Protein AF-A0A5C6F6X8-F1 (afdb_monomer)

Mean predicted aligned error: 8.37 Å

Foldseek 3Di:
DAAKLAFWPDKAPKEKEWFDDLQQKIKIKIWIWTAAPDWMKGKFWAQFDLCLLVVVPPDRSNCVVPPHSHQKDWDALVVPLCQPVLLVVQFAFDDDDDPDDDDDDDDDDDDDDDDDDDDSFFWDKDKQSALVSQVVDDSSQDQDSVQCVVVVVRRRTIMIMTTGNDRTGITGMIMMMGNHPCSFKTWDRQFDDHPSHGDFKDFDFYKYKYAFQQVVQEFAAQDHNPDATPVQRFRKGNAFCLVRGPCVSVRNNGQRHTIMTIDGDGGIGGRDIDMGGHDDGRRDHDHRCNVVVVCVVVVVVVVVVVVVVVVVVVVVVVVVVVPDDPPDD

Sequence (329 aa):
MCCFSQPVSHVGNTRIFGRLAASGTQFLAYEMEYESESPTAMILPLPIDLAVRDGDTHDSAANDSLAGGRPLRFISLEGYPDFFSHFERGFPFIPGVSIGCSTNELITSSSAAMIEVQEIGDYIASYVPSLQDFDRLDPQFSIASSVWDQLPLY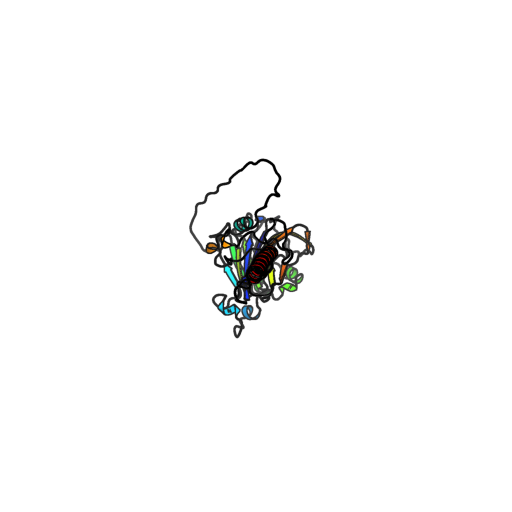HDFGFAVFQLKKLSGKPHPMAMEFATRWPAEVFFPTVHIHDGEVHSVERFDHALYLQHAAWDSIVDGYVNSDVRDQATGFVRSNRPAKQFMATADSAGLLQPDLLVHRSILSGDLANEDQRFSISGDPITPTMNWNNLKQLLPWGIGAGALAWFLGRRSRLRRQATLNSKPLEGA

Structure (mmCIF, N/CA/C/O backbone):
data_AF-A0A5C6F6X8-F1
#
_entry.id   AF-A0A5C6F6X8-F1
#
loop_
_atom_site.group_PDB
_atom_site.id
_atom_site.type_symbol
_atom_site.label_atom_id
_atom_site.label_alt_id
_atom_site.label_comp_id
_atom_site.label_asym_id
_atom_site.label_entity_id
_atom_site.label_seq_id
_atom_site.pdbx_PDB_ins_code
_atom_site.Cartn_x
_atom_site.Cartn_y
_atom_site.Cartn_z
_atom_site.occupancy
_atom_site.B_iso_or_equiv
_atom_site.auth_seq_id
_atom_site.auth_comp_id
_atom_site.auth_asym_id
_atom_site.auth_atom_id
_atom_site.pdbx_PDB_model_num
ATOM 1 N N . MET A 1 1 ? -13.703 3.242 3.023 1.00 59.34 1 MET A N 1
ATOM 2 C CA . MET A 1 1 ? -13.618 3.608 4.447 1.00 59.34 1 MET A CA 1
ATOM 3 C C . MET A 1 1 ? -13.155 2.400 5.241 1.00 59.34 1 MET A C 1
ATOM 5 O O . MET A 1 1 ? -13.791 1.381 5.127 1.00 59.34 1 MET A O 1
ATOM 9 N N . CYS A 1 2 ? -12.070 2.427 6.008 1.00 85.25 2 CYS A N 1
ATOM 10 C CA . CYS A 1 2 ? -11.628 1.217 6.726 1.00 85.25 2 CYS A CA 1
ATOM 11 C C . CYS A 1 2 ? -12.639 0.616 7.730 1.00 85.25 2 CYS A C 1
ATOM 13 O O . CYS A 1 2 ? -13.708 1.162 7.978 1.00 85.25 2 CYS A O 1
ATOM 15 N N . CYS A 1 3 ? -12.240 -0.493 8.355 1.00 94.06 3 CYS A N 1
ATOM 16 C CA . CYS A 1 3 ? -12.779 -0.983 9.625 1.00 94.06 3 CYS A CA 1
ATOM 17 C C . CYS A 1 3 ? -12.967 0.116 10.690 1.00 94.06 3 CYS A C 1
ATOM 19 O O . CYS A 1 3 ? -11.933 0.515 11.216 1.00 94.06 3 CYS A O 1
ATOM 21 N N . PHE A 1 4 ? -14.162 0.598 11.061 1.00 94.56 4 PHE A N 1
ATOM 22 C CA . PHE A 1 4 ? -14.315 1.548 12.188 1.00 94.56 4 PHE A CA 1
ATOM 23 C C . PHE A 1 4 ? -15.220 1.028 13.312 1.00 94.56 4 PHE A C 1
ATOM 25 O O . PHE A 1 4 ? -16.283 0.468 13.061 1.00 94.56 4 PHE A O 1
ATOM 32 N N . SER A 1 5 ? -14.801 1.230 14.569 1.00 93.12 5 SER A N 1
ATOM 33 C CA . SER A 1 5 ? -15.550 0.774 15.754 1.00 93.12 5 SER A CA 1
ATOM 34 C C . SER A 1 5 ? -16.753 1.649 16.121 1.00 93.12 5 SER A C 1
ATOM 36 O O . SER A 1 5 ? -17.679 1.169 16.766 1.00 93.12 5 SER A O 1
ATOM 38 N N . GLN A 1 6 ? -16.745 2.920 15.716 1.00 92.44 6 GLN A N 1
ATOM 39 C CA . GLN A 1 6 ? -17.851 3.873 15.870 1.00 92.44 6 GLN A CA 1
ATOM 40 C C . GLN A 1 6 ? -18.142 4.567 14.527 1.00 92.44 6 GLN A C 1
ATOM 42 O O . GLN A 1 6 ? -17.227 4.651 13.700 1.00 92.44 6 GLN A O 1
ATOM 47 N N . PRO A 1 7 ? -19.360 5.110 14.320 1.00 91.00 7 PRO A N 1
ATOM 48 C CA . PRO A 1 7 ? -19.702 5.929 13.156 1.00 91.00 7 PRO A CA 1
ATOM 49 C C . PRO A 1 7 ? -18.677 7.032 12.858 1.00 91.00 7 PRO A C 1
ATOM 51 O O . PRO A 1 7 ? -18.187 7.719 13.762 1.00 91.00 7 PRO A O 1
ATOM 54 N N . VAL A 1 8 ? -18.388 7.223 11.572 1.00 91.31 8 VAL A N 1
ATOM 55 C CA . VAL A 1 8 ? -17.465 8.239 11.046 1.00 91.31 8 VAL A CA 1
ATOM 56 C C . VAL A 1 8 ? -18.208 9.097 10.026 1.00 91.31 8 VAL A C 1
ATOM 58 O O . VAL A 1 8 ? -18.836 8.575 9.111 1.00 91.31 8 VAL A O 1
ATOM 61 N N . SER A 1 9 ? -18.164 10.420 10.179 1.00 91.88 9 SER A N 1
ATOM 62 C CA . SER A 1 9 ? -18.869 11.347 9.281 1.00 91.88 9 SER A CA 1
ATOM 63 C C . SER A 1 9 ? -18.126 11.551 7.960 1.00 91.88 9 SER A C 1
ATOM 65 O O . SER A 1 9 ? -18.741 11.858 6.937 1.00 91.88 9 SER A O 1
ATOM 67 N N . HIS A 1 10 ? -16.805 11.359 7.964 1.00 91.19 10 HIS A N 1
ATOM 68 C CA . HIS A 1 10 ? -15.978 11.403 6.769 1.00 91.19 10 HIS A CA 1
ATOM 69 C C . HIS A 1 10 ? -14.775 10.464 6.883 1.00 91.19 10 HIS A C 1
ATOM 71 O O . HIS A 1 10 ? -14.112 10.419 7.917 1.00 91.19 10 HIS A O 1
ATOM 77 N N . VAL A 1 11 ? -14.450 9.782 5.781 1.00 91.81 11 VAL A N 1
ATOM 78 C CA . VAL A 1 11 ? -13.144 9.157 5.538 1.00 91.81 11 VAL A CA 1
ATOM 79 C C . VAL A 1 11 ? -12.811 9.335 4.058 1.00 91.81 11 VAL A C 1
ATOM 81 O O . VAL A 1 11 ? -13.635 9.012 3.201 1.00 91.81 11 VAL A O 1
ATOM 84 N N . GLY A 1 12 ? -11.615 9.828 3.749 1.00 92.81 12 GLY A N 1
ATOM 85 C CA . GLY A 1 12 ? -11.198 10.143 2.380 1.00 92.81 12 GLY A CA 1
ATOM 86 C C . GLY A 1 12 ? -9.683 10.152 2.208 1.00 92.81 12 GLY A C 1
ATOM 87 O O . GLY A 1 12 ? -8.942 9.881 3.158 1.00 92.81 12 GLY A O 1
ATOM 88 N N . ASN A 1 13 ? -9.222 10.430 0.983 1.00 93.00 13 ASN A N 1
ATOM 89 C CA . ASN A 1 13 ? -7.803 10.535 0.630 1.00 93.00 13 ASN A CA 1
ATOM 90 C C . ASN A 1 13 ? -6.970 9.339 1.132 1.00 93.00 13 ASN A C 1
ATOM 92 O O . ASN A 1 13 ? -5.840 9.500 1.597 1.00 93.00 13 ASN A O 1
ATOM 96 N N . THR A 1 14 ? -7.542 8.132 1.075 1.00 96.50 14 THR A N 1
ATOM 97 C CA . THR A 1 14 ? -6.931 6.941 1.669 1.00 96.50 14 THR A CA 1
ATOM 98 C C . THR A 1 14 ? -5.725 6.498 0.850 1.00 96.50 14 THR A C 1
ATOM 100 O O . THR A 1 14 ? -5.776 6.397 -0.376 1.00 96.50 14 THR A O 1
ATOM 103 N N . ARG A 1 15 ? -4.616 6.196 1.520 1.00 98.06 15 ARG A N 1
ATOM 104 C CA . ARG A 1 15 ? -3.384 5.728 0.888 1.00 98.06 15 ARG A CA 1
ATOM 105 C C . ARG A 1 15 ? -2.849 4.529 1.643 1.00 98.06 15 ARG A C 1
ATOM 107 O O . ARG A 1 15 ? -2.688 4.574 2.858 1.00 98.06 15 ARG A O 1
ATOM 114 N N . ILE A 1 16 ? -2.563 3.455 0.915 1.00 98.44 16 ILE A N 1
ATOM 115 C CA . ILE A 1 16 ? -2.104 2.197 1.502 1.00 98.44 16 ILE A CA 1
ATOM 116 C C . ILE A 1 16 ? -0.868 1.728 0.749 1.00 98.44 16 ILE A C 1
ATOM 118 O O . ILE A 1 16 ? -0.858 1.703 -0.478 1.00 98.44 16 ILE A O 1
ATOM 122 N N . PHE A 1 17 ? 0.177 1.347 1.471 1.00 98.69 17 PHE A N 1
ATOM 123 C CA . PHE A 1 17 ? 1.395 0.765 0.921 1.00 98.69 17 PHE A CA 1
ATOM 124 C C . PHE A 1 17 ? 1.532 -0.688 1.373 1.00 98.69 17 PHE A C 1
ATOM 126 O O . PHE A 1 17 ? 1.410 -0.955 2.565 1.00 98.69 17 PHE A O 1
ATOM 133 N N . GLY A 1 18 ? 1.831 -1.601 0.448 1.00 98.31 18 GLY A N 1
ATOM 134 C CA . GLY A 1 18 ? 2.049 -3.023 0.718 1.00 98.31 18 GLY A CA 1
ATOM 135 C C . GLY A 1 18 ? 3.322 -3.557 0.055 1.00 98.31 18 GLY A C 1
ATOM 136 O O . GLY A 1 18 ? 3.593 -3.282 -1.115 1.00 98.31 18 GLY A O 1
ATOM 137 N N . ARG A 1 19 ? 4.113 -4.348 0.788 1.00 97.75 19 ARG A N 1
ATOM 138 C CA . ARG A 1 19 ? 5.311 -5.023 0.255 1.00 97.75 19 ARG A CA 1
ATOM 139 C C . ARG A 1 19 ? 5.610 -6.313 1.019 1.00 97.75 19 ARG A C 1
ATOM 141 O O . ARG A 1 19 ? 5.709 -6.275 2.242 1.00 97.75 19 ARG A O 1
ATOM 148 N N . LEU A 1 20 ? 5.881 -7.418 0.318 1.00 97.06 20 LEU A N 1
ATOM 149 C CA . LEU A 1 20 ? 6.463 -8.607 0.957 1.00 97.06 20 LEU A CA 1
ATOM 150 C C . LEU A 1 20 ? 7.957 -8.429 1.275 1.00 97.06 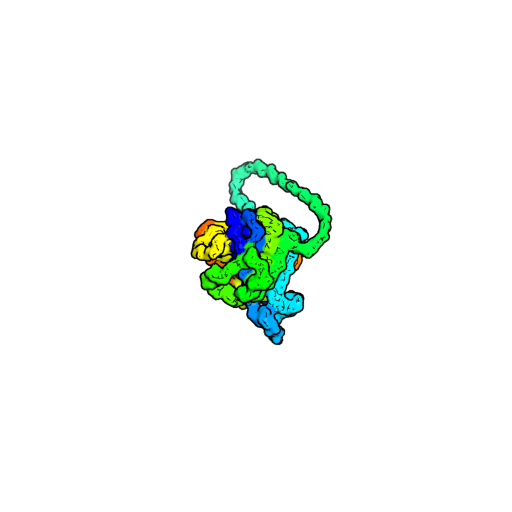20 LEU A C 1
ATOM 152 O O . LEU A 1 20 ? 8.725 -7.802 0.538 1.00 97.06 20 LEU A O 1
ATOM 156 N N . ALA A 1 21 ? 8.385 -9.018 2.383 1.00 93.81 21 ALA A N 1
ATOM 157 C CA . ALA A 1 21 ? 9.783 -9.266 2.695 1.00 93.81 21 ALA A CA 1
ATOM 158 C C . ALA A 1 21 ? 10.211 -10.654 2.197 1.00 93.81 21 ALA A C 1
ATOM 160 O O . ALA A 1 21 ? 9.388 -11.552 2.031 1.00 93.81 21 ALA A O 1
ATOM 161 N N . ALA A 1 22 ? 11.519 -10.864 2.038 1.00 87.75 22 ALA A N 1
ATOM 162 C CA . ALA A 1 22 ? 12.068 -12.183 1.710 1.00 87.75 22 ALA A CA 1
ATOM 163 C C . ALA A 1 22 ? 11.852 -13.238 2.821 1.00 87.75 22 ALA A C 1
ATOM 165 O O . ALA A 1 22 ? 12.010 -14.426 2.571 1.00 87.75 22 ALA A O 1
ATOM 166 N N . SER A 1 23 ? 11.478 -12.815 4.032 1.00 84.88 23 SER A N 1
ATOM 167 C CA . SER A 1 23 ? 11.198 -13.667 5.194 1.00 84.88 23 SER A CA 1
ATOM 168 C C . SER A 1 23 ? 9.764 -14.207 5.276 1.00 84.88 23 SER A C 1
ATOM 170 O O . SER A 1 23 ? 9.423 -14.861 6.257 1.00 84.88 23 SER A O 1
ATOM 172 N N . GLY A 1 24 ? 8.900 -13.920 4.295 1.00 89.25 24 GLY A N 1
ATOM 173 C CA . GLY A 1 24 ? 7.479 -14.294 4.363 1.00 89.25 24 GLY A CA 1
ATOM 174 C C . GLY A 1 24 ? 6.632 -13.381 5.261 1.00 89.25 24 GLY A C 1
ATOM 175 O O . GLY A 1 24 ? 5.496 -13.713 5.589 1.00 89.25 24 GLY A O 1
ATOM 176 N N . THR A 1 25 ? 7.153 -12.215 5.649 1.00 95.25 25 THR A N 1
ATOM 177 C CA . THR A 1 25 ? 6.361 -11.142 6.265 1.00 95.25 25 THR A CA 1
ATOM 178 C C . THR A 1 25 ? 5.848 -10.164 5.210 1.00 95.25 25 THR A C 1
ATOM 180 O O . THR A 1 25 ? 6.413 -10.040 4.120 1.00 95.25 25 THR A O 1
ATOM 183 N N . GLN A 1 26 ? 4.786 -9.431 5.537 1.00 97.50 26 GLN A N 1
ATOM 184 C CA . GLN A 1 26 ? 4.313 -8.292 4.762 1.00 97.50 26 GLN A CA 1
ATOM 185 C C . GLN A 1 26 ? 4.452 -7.001 5.575 1.00 97.50 26 GLN A C 1
ATOM 187 O O . GLN A 1 26 ? 3.964 -6.903 6.699 1.00 97.50 26 GLN A O 1
ATOM 192 N N . PHE A 1 27 ? 5.060 -5.985 4.964 1.00 98.06 27 PHE A N 1
ATOM 193 C CA . PHE A 1 27 ? 4.967 -4.597 5.399 1.00 98.06 27 PHE A CA 1
ATOM 194 C C . PHE A 1 27 ? 3.672 -3.979 4.877 1.00 98.06 27 PHE A C 1
ATOM 196 O O . PHE A 1 27 ? 3.373 -4.077 3.683 1.00 98.06 27 PHE A O 1
ATOM 203 N N . LEU A 1 28 ? 2.946 -3.301 5.762 1.00 98.31 28 LEU A N 1
ATOM 204 C CA . LEU A 1 28 ? 1.774 -2.500 5.440 1.00 98.31 28 LEU A CA 1
ATOM 205 C C . LEU A 1 28 ? 1.936 -1.105 6.057 1.00 98.31 28 LEU A C 1
ATOM 207 O O . LEU A 1 28 ? 2.286 -0.990 7.232 1.00 98.31 28 LEU A O 1
ATOM 211 N N . ALA A 1 29 ? 1.654 -0.053 5.292 1.00 98.19 29 ALA A N 1
ATOM 212 C CA . ALA A 1 29 ? 1.445 1.290 5.830 1.00 98.19 29 ALA A CA 1
ATOM 213 C C . ALA A 1 29 ? 0.139 1.892 5.323 1.00 98.19 29 ALA A C 1
ATOM 215 O O . ALA A 1 29 ? -0.325 1.539 4.241 1.00 98.19 29 ALA A O 1
ATOM 216 N N . TYR A 1 30 ? -0.444 2.790 6.111 1.00 96.50 30 TYR A N 1
ATOM 217 C CA . TYR A 1 30 ? -1.784 3.323 5.902 1.00 96.50 30 TYR A CA 1
ATOM 218 C C . TYR A 1 30 ? -1.849 4.799 6.325 1.00 96.50 30 TYR A C 1
ATOM 220 O O . TYR A 1 30 ? -1.348 5.166 7.387 1.00 96.50 30 TYR A O 1
ATOM 228 N N . GLU A 1 31 ? -2.472 5.642 5.509 1.00 96.00 31 GLU A N 1
ATOM 229 C CA . GLU A 1 31 ? -2.817 7.037 5.805 1.00 96.00 31 GLU A CA 1
ATOM 230 C C . GLU A 1 31 ? -4.235 7.316 5.295 1.00 96.00 31 GLU A C 1
ATOM 232 O O . GLU A 1 31 ? -4.631 6.815 4.244 1.00 96.00 31 GLU A O 1
ATOM 237 N N . MET A 1 32 ? -4.993 8.134 6.021 1.00 95.56 32 MET A N 1
ATOM 238 C CA . MET A 1 32 ? -6.291 8.650 5.595 1.00 95.56 32 MET A CA 1
ATOM 239 C C . MET A 1 32 ? -6.567 10.006 6.238 1.00 95.56 32 MET A C 1
ATOM 241 O O . MET A 1 32 ? -5.947 10.380 7.235 1.00 95.56 32 MET A O 1
ATOM 245 N N . GLU A 1 33 ? -7.540 10.715 5.685 1.00 94.38 33 GLU A N 1
ATOM 246 C CA . GLU A 1 33 ? -8.226 11.815 6.356 1.00 94.38 33 GLU A CA 1
ATOM 247 C C . GLU A 1 33 ? -9.536 11.282 6.942 1.00 94.38 33 GLU A C 1
ATOM 249 O O . GLU A 1 33 ? -10.203 10.469 6.298 1.00 94.38 33 GLU A O 1
ATOM 254 N N . TYR A 1 34 ? -9.897 11.700 8.160 1.00 94.38 34 TYR A N 1
ATOM 255 C CA . TYR A 1 34 ? -11.149 11.289 8.806 1.00 94.38 34 TYR A CA 1
ATOM 256 C C . TYR A 1 34 ? -11.804 12.408 9.627 1.00 94.38 34 TYR A C 1
ATOM 258 O O . TYR A 1 34 ? -11.153 13.381 10.021 1.00 94.38 34 TYR A O 1
ATOM 266 N N . GLU A 1 35 ? -13.091 12.227 9.917 1.00 94.88 35 GLU A N 1
ATOM 267 C CA . GLU A 1 35 ? -13.880 12.997 10.879 1.00 94.88 35 GLU A CA 1
ATOM 268 C C . GLU A 1 35 ? -14.886 12.070 11.590 1.00 94.88 35 GLU A C 1
ATOM 270 O O . GLU A 1 35 ? -15.476 11.179 10.972 1.00 94.88 35 GLU A O 1
ATOM 275 N N . SER A 1 36 ? -15.053 12.247 12.901 1.00 94.06 36 SER A N 1
ATOM 276 C CA . SER A 1 36 ? -15.960 11.485 13.760 1.00 94.06 36 SER A CA 1
ATOM 277 C C . SER A 1 36 ? -16.531 12.366 14.876 1.00 94.06 36 SER A C 1
ATOM 279 O O . SER A 1 36 ? -15.901 13.320 15.328 1.00 94.06 36 SER A O 1
ATOM 281 N N . GLU A 1 37 ? -17.730 12.042 15.364 1.00 93.88 37 GLU A N 1
ATOM 282 C CA . GLU A 1 37 ? -18.339 12.753 16.506 1.00 93.88 37 GLU A CA 1
ATOM 283 C C . GLU A 1 37 ? -17.898 12.184 17.867 1.00 93.88 37 GLU A C 1
ATOM 285 O O . GLU A 1 37 ? -18.076 12.817 18.908 1.00 93.88 37 GLU A O 1
ATOM 290 N N . SER A 1 38 ? -17.313 10.983 17.869 1.00 93.12 38 SER A N 1
ATOM 291 C CA . SER A 1 38 ? -16.913 10.236 19.064 1.00 93.12 38 SER A CA 1
ATOM 292 C C . SER A 1 38 ? -15.533 9.581 18.894 1.00 93.12 38 SER A C 1
ATOM 294 O O . SER A 1 38 ? -15.091 9.371 17.756 1.00 93.12 38 SER A O 1
ATOM 296 N N . PRO A 1 39 ? -14.821 9.272 20.000 1.00 93.38 39 PRO A N 1
ATOM 297 C CA . PRO A 1 39 ? -13.590 8.489 19.952 1.00 93.38 39 PRO A CA 1
ATOM 298 C C . PRO A 1 39 ? -13.831 7.140 19.270 1.00 93.38 39 PRO A C 1
ATOM 300 O O . PRO A 1 39 ? -14.748 6.410 19.635 1.00 93.38 39 PRO A O 1
ATOM 303 N N . THR A 1 40 ? -12.994 6.806 18.293 1.00 93.56 40 THR A N 1
ATOM 304 C CA . THR A 1 40 ? -13.147 5.613 17.451 1.00 93.56 40 THR A CA 1
ATOM 305 C C . THR A 1 40 ? -11.800 4.917 17.264 1.00 93.56 40 THR A C 1
ATOM 307 O O . THR A 1 40 ? -10.738 5.517 17.468 1.00 93.56 40 THR A O 1
ATOM 310 N N . ALA A 1 41 ? -11.829 3.645 16.881 1.00 93.50 41 ALA A N 1
ATOM 311 C CA . ALA A 1 41 ? -10.655 2.909 16.443 1.00 93.50 41 ALA A CA 1
ATOM 312 C C . ALA A 1 41 ? -10.807 2.462 14.991 1.00 93.50 41 A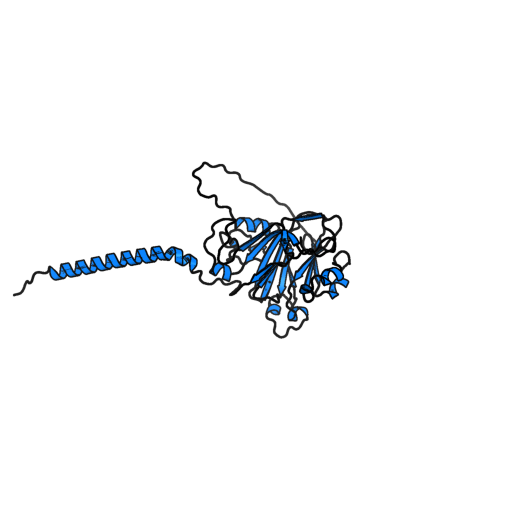LA A C 1
ATOM 314 O O . ALA A 1 41 ? -11.864 1.973 14.590 1.00 93.50 41 ALA A O 1
ATOM 315 N N . MET A 1 42 ? -9.717 2.577 14.232 1.00 95.19 42 MET A N 1
ATOM 316 C CA . MET A 1 42 ? -9.582 1.901 12.950 1.00 95.19 42 MET A CA 1
ATOM 317 C C . MET A 1 42 ? -9.089 0.467 13.185 1.00 95.19 42 MET A C 1
ATOM 319 O O . MET A 1 42 ? -8.083 0.260 13.864 1.00 95.19 42 MET A O 1
ATOM 323 N N . ILE A 1 43 ? -9.771 -0.521 12.619 1.00 95.88 43 ILE A N 1
ATOM 324 C CA . ILE A 1 43 ? -9.481 -1.949 12.761 1.00 95.88 43 ILE A CA 1
ATOM 325 C C . ILE A 1 43 ? -9.093 -2.501 11.388 1.00 95.88 43 ILE A C 1
ATOM 327 O O . ILE A 1 43 ? -9.876 -2.444 10.446 1.00 95.88 43 ILE A O 1
ATOM 331 N N . LEU A 1 44 ? -7.886 -3.048 11.265 1.00 96.69 44 LEU A N 1
ATOM 332 C CA . LEU A 1 44 ? -7.407 -3.698 10.046 1.00 96.69 44 LEU A CA 1
ATOM 333 C C . LEU A 1 44 ? -7.368 -5.216 10.260 1.00 96.69 44 LEU A C 1
ATOM 335 O O . LEU A 1 44 ? -6.533 -5.674 11.047 1.00 96.69 44 LEU A O 1
ATOM 339 N N . PRO A 1 45 ? -8.215 -6.005 9.575 1.00 97.25 45 PRO A N 1
ATOM 340 C CA . PRO A 1 45 ? -8.032 -7.448 9.467 1.00 97.25 45 PRO A CA 1
ATOM 341 C C . PRO A 1 45 ? -6.713 -7.746 8.749 1.00 97.25 45 PRO A C 1
ATOM 343 O O . PRO A 1 45 ? -6.404 -7.127 7.734 1.00 97.25 45 PRO A O 1
ATOM 346 N N . LEU A 1 46 ? -5.931 -8.697 9.255 1.00 97.69 46 LEU A N 1
ATOM 347 C CA . LEU A 1 46 ? -4.659 -9.125 8.679 1.00 97.69 46 LEU A CA 1
ATOM 348 C C . LEU A 1 46 ? -4.616 -10.657 8.517 1.00 97.69 46 LEU A C 1
ATOM 350 O O . LEU A 1 46 ? -4.936 -11.386 9.464 1.00 97.69 46 LEU A O 1
ATOM 354 N N . PRO A 1 47 ? -4.194 -11.175 7.347 1.00 97.19 47 PRO A N 1
ATOM 355 C CA . PRO A 1 47 ? -4.053 -12.605 7.112 1.00 97.19 47 PRO A CA 1
ATOM 356 C C . PRO A 1 47 ? -2.764 -13.118 7.769 1.00 97.19 47 PRO A C 1
ATOM 358 O O . PRO A 1 47 ? -1.741 -13.301 7.110 1.00 97.19 47 PRO A O 1
ATOM 361 N N . ILE A 1 48 ? -2.812 -13.317 9.086 1.00 95.19 48 ILE A N 1
ATOM 362 C CA . ILE A 1 48 ? -1.682 -13.789 9.892 1.00 95.19 48 ILE A CA 1
ATOM 363 C C . ILE A 1 48 ? -1.417 -15.286 9.648 1.00 95.19 48 ILE A C 1
ATOM 365 O O . ILE A 1 48 ? -2.354 -16.075 9.527 1.00 95.19 48 ILE A O 1
ATOM 369 N N . ASP A 1 49 ? -0.145 -15.687 9.611 1.00 93.81 49 ASP A N 1
ATOM 370 C CA . ASP A 1 49 ? 0.270 -17.095 9.672 1.00 93.81 49 ASP A CA 1
ATOM 371 C C . ASP A 1 49 ? -0.196 -17.746 10.989 1.00 93.81 49 ASP A C 1
ATOM 373 O O . ASP A 1 49 ? 0.181 -17.320 12.083 1.00 93.81 49 ASP A O 1
ATOM 377 N N . LEU A 1 50 ? -1.024 -18.789 10.880 1.00 90.50 50 LEU A N 1
ATOM 378 C CA . LEU A 1 50 ? -1.649 -19.446 12.028 1.00 90.50 50 LEU A CA 1
ATOM 379 C C . LEU A 1 50 ? -0.637 -20.141 12.951 1.00 90.50 50 LEU A C 1
ATOM 381 O O . LEU A 1 50 ? -0.834 -20.122 14.163 1.00 90.50 50 LEU A O 1
ATOM 385 N N . ALA A 1 51 ? 0.462 -20.690 12.423 1.00 87.56 51 ALA A N 1
ATOM 386 C CA . ALA A 1 51 ? 1.492 -21.319 13.251 1.00 87.56 51 ALA A CA 1
ATOM 387 C C . ALA A 1 51 ? 2.219 -20.265 14.104 1.00 87.56 51 ALA A C 1
ATOM 389 O O . ALA A 1 51 ? 2.397 -20.444 15.309 1.00 87.56 51 ALA A O 1
ATOM 390 N N . VAL A 1 52 ? 2.547 -19.112 13.504 1.00 85.88 52 VAL A N 1
ATOM 391 C CA . VAL A 1 52 ? 3.135 -17.967 14.225 1.00 85.88 52 VAL A CA 1
ATOM 392 C C . VAL A 1 52 ? 2.142 -17.371 15.232 1.00 85.88 52 VAL A C 1
ATOM 394 O O . VAL A 1 52 ? 2.535 -16.999 16.337 1.00 85.88 52 VAL A O 1
ATOM 397 N N . ARG A 1 53 ? 0.851 -17.288 14.883 1.00 86.31 53 ARG A N 1
ATOM 398 C CA . ARG A 1 53 ? -0.207 -16.781 15.773 1.00 86.31 53 ARG A CA 1
ATOM 399 C C . ARG A 1 53 ? -0.398 -17.661 17.009 1.00 86.31 53 ARG A C 1
ATOM 401 O O . ARG A 1 53 ? -0.505 -17.128 18.112 1.00 86.31 53 ARG A O 1
ATOM 408 N N . ASP A 1 54 ? -0.442 -18.977 16.814 1.00 84.88 54 ASP A N 1
ATOM 409 C CA . ASP A 1 54 ? -0.781 -19.954 17.854 1.00 84.88 54 ASP A CA 1
ATOM 410 C C . ASP A 1 54 ? 0.456 -20.403 18.666 1.00 84.88 54 ASP A C 1
ATOM 412 O O . ASP A 1 54 ? 0.332 -21.135 19.648 1.00 84.88 54 ASP A O 1
ATOM 416 N N . GLY A 1 55 ? 1.652 -19.921 18.301 1.00 77.44 55 GLY A N 1
ATOM 417 C CA . GLY A 1 55 ? 2.910 -20.188 19.003 1.00 77.44 55 GLY A CA 1
ATOM 418 C C . GLY A 1 55 ? 3.571 -21.526 18.653 1.00 77.44 55 GLY A C 1
ATOM 419 O O . GLY A 1 55 ? 4.508 -21.936 19.346 1.00 77.44 55 GLY A O 1
ATOM 420 N N . ASP A 1 56 ? 3.128 -22.196 17.585 1.00 70.81 56 ASP A N 1
ATOM 421 C CA . ASP A 1 56 ? 3.782 -23.393 17.053 1.00 70.81 56 ASP A CA 1
ATOM 422 C C . ASP A 1 56 ? 5.000 -22.977 16.219 1.00 70.81 56 ASP A C 1
ATOM 424 O O . ASP A 1 56 ? 4.928 -22.631 15.038 1.00 70.81 56 ASP A O 1
ATOM 428 N N . THR A 1 57 ? 6.142 -22.918 16.895 1.00 60.19 57 THR A N 1
ATOM 429 C CA . THR A 1 57 ? 7.355 -22.258 16.399 1.00 60.19 57 THR A CA 1
ATOM 430 C C . THR A 1 57 ? 8.357 -23.220 15.757 1.00 60.19 57 THR A C 1
ATOM 432 O O . THR A 1 57 ? 9.471 -22.807 15.443 1.00 60.19 57 THR A O 1
ATOM 435 N N . HIS A 1 58 ? 7.988 -24.490 15.548 1.00 58.47 58 HIS A N 1
ATOM 436 C CA . HIS A 1 58 ? 8.955 -25.545 15.232 1.00 58.47 58 HIS A CA 1
ATOM 437 C C . HIS A 1 58 ? 9.648 -25.442 13.860 1.00 58.47 58 HIS A C 1
ATOM 439 O O . HIS A 1 58 ? 10.791 -25.883 13.774 1.00 58.47 58 HIS A O 1
ATOM 445 N N . ASP A 1 59 ? 9.026 -24.839 12.834 1.00 56.66 59 ASP A N 1
ATOM 446 C CA . ASP A 1 59 ? 9.584 -24.786 11.462 1.00 56.66 59 ASP A CA 1
ATOM 447 C C . ASP A 1 59 ? 9.334 -23.466 10.677 1.00 56.66 59 ASP A C 1
ATOM 449 O O . ASP A 1 59 ? 9.740 -23.353 9.517 1.00 56.66 59 ASP A O 1
ATOM 453 N N . SER A 1 60 ? 8.670 -22.442 11.237 1.00 56.84 60 SER A N 1
ATOM 454 C CA . SER A 1 60 ? 8.284 -21.252 10.449 1.00 56.84 60 SER A CA 1
ATOM 455 C C . SER A 1 60 ? 9.411 -20.215 10.293 1.00 56.84 60 SER A C 1
ATOM 457 O O . SER A 1 60 ? 9.785 -19.503 11.226 1.00 56.84 60 SER A O 1
ATOM 459 N N . ALA A 1 61 ? 9.900 -20.050 9.057 1.00 59.66 61 ALA A N 1
ATOM 460 C CA . ALA A 1 61 ? 10.944 -19.079 8.690 1.00 59.66 61 ALA A CA 1
ATOM 461 C C . ALA A 1 61 ? 10.594 -17.606 9.012 1.00 59.66 61 ALA A C 1
ATOM 463 O O . ALA A 1 61 ? 11.485 -16.763 9.119 1.00 59.66 61 ALA A O 1
ATOM 464 N N . ALA A 1 62 ? 9.309 -17.293 9.214 1.00 57.38 62 ALA A N 1
ATOM 465 C CA . ALA A 1 62 ? 8.856 -15.978 9.653 1.00 57.38 62 ALA A CA 1
ATOM 466 C C . ALA A 1 62 ? 9.347 -15.610 11.073 1.00 57.38 62 ALA A C 1
ATOM 468 O O . ALA A 1 62 ? 9.575 -14.425 11.341 1.00 57.38 62 ALA A O 1
ATOM 469 N N . ASN A 1 63 ? 9.567 -16.589 11.965 1.00 53.28 63 ASN A N 1
ATOM 470 C CA . ASN A 1 63 ? 9.924 -16.351 13.374 1.00 53.28 63 ASN A CA 1
ATOM 471 C C . ASN A 1 63 ? 11.264 -15.626 13.570 1.00 53.28 63 ASN A C 1
ATOM 473 O O . ASN A 1 63 ? 11.383 -14.817 14.491 1.00 53.28 63 ASN A O 1
ATOM 477 N N . ASP A 1 64 ? 12.247 -15.869 12.697 1.00 58.97 64 ASP A N 1
ATOM 478 C CA . ASP A 1 64 ? 13.550 -15.187 12.746 1.00 58.97 64 ASP A CA 1
ATOM 479 C C . ASP A 1 64 ? 13.456 -13.709 12.322 1.00 58.97 64 ASP A C 1
ATOM 481 O O . ASP A 1 64 ? 14.330 -12.906 12.653 1.00 58.97 64 ASP A O 1
ATOM 485 N N . SER A 1 65 ? 12.401 -13.326 11.593 1.00 62.00 65 SER A N 1
ATOM 486 C CA . SER A 1 65 ? 12.260 -11.980 11.021 1.00 62.00 65 SER A CA 1
ATOM 487 C C . SER A 1 65 ? 11.490 -10.995 11.901 1.00 62.00 65 SER A C 1
ATOM 489 O O . SER A 1 65 ? 11.856 -9.820 11.976 1.00 62.00 65 SER A O 1
ATOM 491 N N . LEU A 1 66 ? 10.472 -11.461 12.633 1.00 75.06 66 LEU A N 1
ATOM 492 C CA . LEU A 1 66 ? 9.744 -10.643 13.603 1.00 75.06 66 LEU A CA 1
ATOM 493 C C . LEU A 1 66 ? 10.304 -10.868 15.006 1.00 75.06 66 LEU A C 1
ATOM 495 O O . LEU A 1 66 ? 10.044 -11.883 15.646 1.00 75.06 66 LEU A O 1
ATOM 499 N N . ALA A 1 67 ? 11.058 -9.877 15.493 1.00 63.53 67 ALA A N 1
ATOM 500 C CA . ALA A 1 67 ? 11.816 -9.927 16.743 1.00 63.53 67 ALA A CA 1
ATOM 501 C C . ALA A 1 67 ? 11.039 -10.560 17.921 1.00 63.53 67 ALA A C 1
ATOM 503 O O . ALA A 1 67 ? 10.205 -9.905 18.564 1.00 63.53 67 ALA A O 1
ATOM 504 N N . GLY A 1 68 ? 11.373 -11.820 18.222 1.00 66.06 68 GLY A N 1
ATOM 505 C CA . GLY A 1 68 ? 10.798 -12.611 19.311 1.00 66.06 68 GLY A CA 1
ATOM 506 C C . GLY A 1 68 ? 9.601 -13.493 18.936 1.00 66.06 68 GLY A C 1
ATOM 507 O O . GLY A 1 68 ? 8.770 -13.719 19.810 1.00 66.06 68 GLY A O 1
ATOM 508 N N . GLY A 1 69 ? 9.474 -13.949 17.682 1.00 74.00 69 GLY A N 1
ATOM 509 C CA . GLY A 1 69 ? 8.414 -14.884 17.263 1.00 74.00 69 GLY A CA 1
ATOM 510 C C . GLY A 1 69 ? 7.002 -14.298 17.354 1.00 74.00 69 GLY A C 1
ATOM 511 O O . GLY A 1 69 ? 6.038 -15.015 17.600 1.00 74.00 69 GLY A O 1
ATOM 512 N N . ARG A 1 70 ? 6.875 -12.971 17.235 1.00 83.12 70 ARG A N 1
ATOM 513 C CA . ARG A 1 70 ? 5.582 -12.277 17.316 1.00 83.12 70 ARG A CA 1
ATOM 514 C C . ARG A 1 70 ? 4.911 -12.249 15.939 1.00 83.12 70 ARG A C 1
ATOM 516 O O . ARG A 1 70 ? 5.600 -11.960 14.968 1.00 83.12 70 ARG A O 1
ATOM 523 N N . PRO A 1 71 ? 3.580 -12.429 15.840 1.00 89.75 71 PRO A N 1
ATOM 524 C CA . PRO A 1 71 ? 2.867 -12.393 14.558 1.00 89.75 71 PRO A CA 1
ATOM 525 C C . PRO A 1 71 ? 2.842 -11.006 13.902 1.00 89.75 71 PRO A C 1
ATOM 527 O O . PRO A 1 71 ? 2.669 -10.910 12.688 1.00 89.75 71 PRO A O 1
ATOM 530 N N . LEU A 1 72 ? 3.010 -9.935 14.689 1.00 93.12 72 LEU A N 1
ATOM 531 C CA . LEU A 1 72 ? 2.958 -8.550 14.226 1.00 93.12 72 LEU A CA 1
ATOM 532 C C . LEU A 1 72 ? 3.918 -7.641 15.009 1.00 93.12 72 LEU A C 1
ATOM 534 O O . LEU A 1 72 ? 4.112 -7.795 16.218 1.00 93.12 72 LEU A O 1
ATOM 538 N N . ARG A 1 73 ? 4.467 -6.642 14.313 1.00 93.00 73 ARG A N 1
ATOM 539 C CA . ARG A 1 73 ? 5.252 -5.525 14.851 1.00 93.00 73 ARG A CA 1
ATOM 540 C C . ARG A 1 73 ? 4.730 -4.199 14.296 1.00 93.00 73 ARG A C 1
ATOM 542 O O . ARG A 1 73 ? 4.750 -3.994 13.088 1.00 93.00 73 ARG A O 1
ATOM 549 N N . PHE A 1 74 ? 4.335 -3.272 15.167 1.00 93.69 74 PHE A N 1
ATOM 550 C CA . PHE A 1 74 ? 4.059 -1.885 14.773 1.00 93.69 74 PHE A CA 1
ATOM 551 C C . PHE A 1 74 ? 5.353 -1.120 14.477 1.00 93.69 74 PHE A C 1
ATOM 553 O O . PHE A 1 74 ? 6.405 -1.395 15.060 1.00 93.69 74 PHE A O 1
ATOM 560 N N . ILE A 1 75 ? 5.268 -0.154 13.565 1.00 93.81 75 ILE A N 1
ATOM 561 C CA . ILE A 1 75 ? 6.385 0.672 13.109 1.00 93.81 75 ILE A CA 1
ATOM 562 C C . ILE A 1 75 ? 5.930 2.133 13.160 1.00 93.81 75 ILE A C 1
ATOM 564 O O . ILE A 1 75 ? 4.911 2.487 12.570 1.00 93.81 75 ILE A O 1
ATOM 568 N N . SER A 1 76 ? 6.670 2.986 13.875 1.00 91.88 76 SER A N 1
ATOM 569 C CA . SER A 1 76 ? 6.384 4.424 13.886 1.00 91.88 76 SER A CA 1
ATOM 570 C C . SER A 1 76 ? 6.919 5.081 12.615 1.00 91.88 76 SER A C 1
ATOM 572 O O . SER A 1 76 ? 8.092 4.915 12.282 1.00 91.88 76 SER A O 1
ATOM 574 N N . LEU A 1 77 ? 6.065 5.855 11.941 1.00 93.94 77 LEU A N 1
ATOM 575 C CA . LEU A 1 77 ? 6.442 6.791 10.875 1.00 93.94 77 LEU A CA 1
ATOM 576 C C . LEU A 1 77 ? 6.263 8.255 11.318 1.00 93.94 77 LEU A C 1
ATOM 578 O O . LEU A 1 77 ? 6.186 9.149 10.483 1.00 93.94 77 LEU A O 1
ATOM 582 N N . GLU A 1 78 ? 6.228 8.521 12.627 1.00 90.56 78 GLU A N 1
ATOM 583 C CA . GLU A 1 78 ? 6.147 9.880 13.187 1.00 90.56 78 GLU A CA 1
ATOM 584 C C . GLU A 1 78 ? 7.314 10.770 12.717 1.00 90.56 78 GLU A C 1
ATOM 586 O O . GLU A 1 78 ? 7.124 11.943 12.408 1.00 90.56 78 GLU A O 1
ATOM 591 N N . GLY A 1 79 ? 8.511 10.190 12.565 1.00 93.00 79 GLY A N 1
ATOM 592 C CA . GLY A 1 79 ? 9.679 10.860 11.980 1.00 93.00 79 GLY A CA 1
ATOM 593 C C . GLY A 1 79 ? 9.619 11.058 10.458 1.00 93.00 79 GLY A C 1
ATOM 594 O O . GLY A 1 79 ? 10.513 11.687 9.900 1.00 93.00 79 GLY A O 1
ATOM 595 N N . TYR A 1 80 ? 8.590 10.539 9.778 1.00 96.38 80 TYR A N 1
ATOM 596 C CA . TYR A 1 80 ? 8.412 10.642 8.328 1.00 96.38 80 TYR A CA 1
ATOM 597 C C . TYR A 1 80 ? 6.935 10.909 7.946 1.00 96.38 80 TYR A C 1
ATOM 599 O O . TYR A 1 80 ? 6.319 10.124 7.218 1.00 96.38 80 TYR A O 1
ATOM 607 N N . PRO A 1 81 ? 6.347 12.044 8.379 1.00 93.75 81 PRO A N 1
ATOM 608 C CA . PRO A 1 81 ? 4.935 12.367 8.136 1.00 93.75 81 PRO A CA 1
ATOM 609 C C . PRO A 1 81 ? 4.606 12.572 6.646 1.00 93.75 81 PRO A C 1
ATOM 611 O O . PRO A 1 81 ? 3.463 12.414 6.227 1.00 93.75 81 PRO A O 1
ATOM 614 N N . ASP A 1 82 ? 5.616 12.886 5.833 1.00 95.31 82 ASP A N 1
ATOM 615 C CA . ASP A 1 82 ? 5.524 13.044 4.380 1.00 95.31 82 ASP A CA 1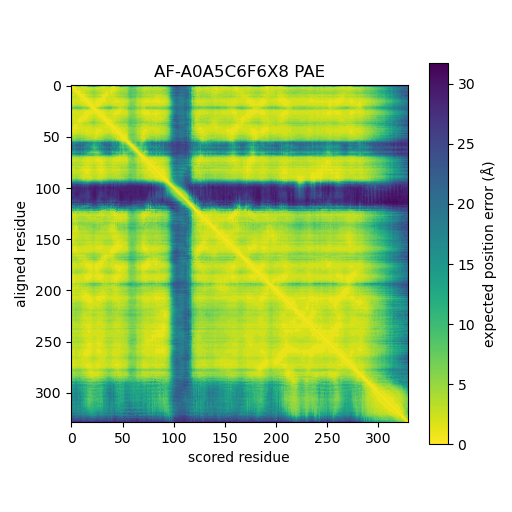
ATOM 616 C C . ASP A 1 82 ? 5.648 11.722 3.589 1.00 95.31 82 ASP A C 1
ATOM 618 O O . ASP A 1 82 ? 5.732 11.745 2.360 1.00 95.31 82 ASP A O 1
ATOM 622 N N . PHE A 1 83 ? 5.653 10.556 4.252 1.00 97.62 83 PHE A N 1
ATOM 623 C CA . PHE A 1 83 ? 5.853 9.248 3.608 1.00 97.62 83 PHE A CA 1
ATOM 624 C C . PHE A 1 83 ? 4.976 9.049 2.361 1.00 97.62 83 PHE A C 1
ATOM 626 O O . PHE A 1 83 ? 5.496 8.697 1.302 1.00 97.62 83 PHE A O 1
ATOM 633 N N . PHE A 1 84 ? 3.675 9.346 2.439 1.00 97.69 84 PHE A N 1
ATOM 634 C CA . PHE A 1 84 ? 2.788 9.221 1.281 1.00 97.69 84 PHE A CA 1
ATOM 635 C C . PHE A 1 84 ? 2.823 10.415 0.315 1.00 97.69 84 PHE A C 1
ATOM 637 O O . PHE A 1 84 ? 2.687 10.207 -0.891 1.00 97.69 84 PHE A O 1
ATOM 644 N N . SER A 1 85 ? 3.073 11.644 0.787 1.00 95.44 85 SER A N 1
ATOM 645 C CA . SER A 1 85 ? 3.225 12.814 -0.101 1.00 95.44 85 SER A CA 1
ATOM 646 C C . SER A 1 85 ? 4.457 12.671 -1.009 1.00 95.44 85 SER A C 1
ATOM 648 O O . SER A 1 85 ? 4.483 13.155 -2.143 1.00 95.44 85 SER A O 1
ATOM 650 N N . HIS A 1 86 ? 5.473 11.940 -0.541 1.00 97.69 86 HIS A N 1
ATOM 651 C CA . HIS A 1 86 ? 6.656 11.602 -1.317 1.00 97.69 86 HIS A CA 1
ATOM 652 C C . HIS A 1 86 ? 6.364 10.607 -2.449 1.00 97.69 86 HIS A C 1
ATOM 654 O O . HIS A 1 86 ? 6.965 10.765 -3.513 1.00 97.69 86 HIS A O 1
ATOM 660 N N . PHE A 1 87 ? 5.427 9.654 -2.303 1.00 96.75 87 PHE A N 1
ATOM 661 C CA . PHE A 1 87 ? 5.130 8.693 -3.380 1.00 96.75 87 PHE A CA 1
ATOM 662 C C . PHE A 1 87 ? 4.686 9.380 -4.676 1.00 96.75 87 PHE A C 1
ATOM 664 O O . PHE A 1 87 ? 5.134 8.981 -5.751 1.00 96.75 87 PHE A O 1
ATOM 671 N N . GLU A 1 88 ? 3.887 10.447 -4.591 1.00 94.25 88 GLU A N 1
ATOM 672 C CA . GLU A 1 88 ? 3.406 11.214 -5.752 1.00 94.25 88 GLU A CA 1
ATOM 673 C C . GLU A 1 88 ? 4.542 11.748 -6.642 1.00 94.25 88 GLU A C 1
ATOM 675 O O . GLU A 1 88 ? 4.412 11.819 -7.865 1.00 94.25 88 GLU A O 1
ATOM 680 N N . ARG A 1 89 ? 5.721 12.024 -6.068 1.00 96.19 89 ARG A N 1
ATOM 681 C CA . ARG A 1 89 ? 6.919 12.474 -6.806 1.00 96.19 89 ARG A CA 1
ATOM 682 C C . ARG A 1 89 ? 7.499 11.405 -7.745 1.00 96.19 89 ARG A C 1
ATOM 684 O O . ARG A 1 89 ? 8.313 11.732 -8.619 1.00 96.19 89 ARG A O 1
ATOM 691 N N . GLY A 1 90 ? 7.107 10.145 -7.549 1.00 96.62 90 GLY A N 1
ATOM 692 C CA . GLY A 1 90 ? 7.400 9.012 -8.423 1.00 96.62 90 GLY A CA 1
ATOM 693 C C . GLY A 1 90 ? 6.446 8.883 -9.616 1.00 96.62 90 GLY A C 1
ATOM 694 O O . GLY A 1 90 ? 6.760 8.133 -10.538 1.00 96.62 90 GLY A O 1
ATOM 695 N N . PHE A 1 91 ? 5.332 9.624 -9.643 1.00 97.12 91 PHE A N 1
ATOM 696 C CA . PHE A 1 91 ? 4.308 9.569 -10.696 1.00 97.12 91 PHE A CA 1
ATOM 697 C C . PHE A 1 91 ? 4.076 10.945 -11.351 1.00 97.12 91 PHE A C 1
ATOM 699 O O . PHE A 1 91 ? 2.941 11.422 -11.393 1.00 97.12 91 PHE A O 1
ATOM 706 N N . PRO A 1 92 ? 5.125 11.628 -11.857 1.00 95.06 92 PRO A N 1
ATOM 707 C CA . PRO A 1 92 ? 4.962 12.941 -12.465 1.00 95.06 92 PRO A CA 1
ATOM 708 C C . PRO A 1 92 ? 4.131 12.849 -13.746 1.00 95.06 92 PRO A C 1
ATOM 710 O O . PRO A 1 92 ? 4.418 12.027 -14.623 1.00 95.06 92 PRO A O 1
ATOM 713 N N . PHE A 1 93 ? 3.148 13.735 -13.885 1.00 92.06 93 PHE A N 1
ATOM 714 C CA . PHE A 1 93 ? 2.491 13.953 -15.167 1.00 92.06 93 PHE A CA 1
ATOM 715 C C . PHE A 1 93 ? 3.516 14.483 -16.177 1.00 92.06 93 PHE A C 1
ATOM 717 O O . PHE A 1 93 ? 4.198 15.477 -15.920 1.00 92.06 93 PHE A O 1
ATOM 724 N N . ILE A 1 94 ? 3.627 13.817 -17.322 1.00 87.19 94 ILE A N 1
ATOM 725 C CA . ILE A 1 94 ? 4.416 14.261 -18.467 1.00 87.19 94 ILE A CA 1
ATOM 726 C C . ILE A 1 94 ? 3.431 14.893 -19.455 1.00 87.19 94 ILE A C 1
ATOM 728 O O . ILE A 1 94 ? 2.648 14.167 -20.074 1.00 87.19 94 ILE A O 1
ATOM 732 N N . PRO A 1 95 ? 3.444 16.227 -19.636 1.00 79.50 95 PRO A N 1
ATOM 733 C CA . PRO A 1 95 ? 2.639 16.855 -20.669 1.00 79.50 95 PRO A CA 1
ATOM 734 C C . PRO A 1 95 ? 3.047 16.304 -22.035 1.00 79.50 95 PRO A C 1
ATOM 736 O O . PRO A 1 95 ? 4.230 16.312 -22.388 1.00 79.50 95 PRO A O 1
ATOM 739 N N . GLY A 1 96 ? 2.070 15.854 -22.825 1.00 68.81 96 GLY A N 1
ATOM 740 C CA . GLY A 1 96 ? 2.303 15.584 -24.241 1.00 68.81 96 GLY A CA 1
ATOM 741 C C . GLY A 1 96 ? 2.870 16.837 -24.915 1.00 68.81 96 GLY A C 1
ATOM 742 O O . GLY A 1 96 ? 2.480 17.951 -24.562 1.00 68.81 96 GLY A O 1
ATOM 743 N N . VAL A 1 97 ? 3.800 16.666 -25.861 1.00 44.75 97 VAL A N 1
ATOM 744 C CA . VAL A 1 97 ? 4.528 17.782 -26.491 1.00 44.75 97 VAL A CA 1
ATOM 745 C C . VAL A 1 97 ? 3.598 18.602 -27.394 1.00 44.75 97 VAL A C 1
ATOM 747 O O . VAL A 1 97 ? 3.569 18.452 -28.614 1.00 44.75 97 VAL A O 1
ATOM 750 N N . SER A 1 98 ? 2.835 19.491 -26.767 1.00 42.03 98 SER A N 1
ATOM 751 C CA . SER A 1 98 ? 2.176 20.625 -27.396 1.00 42.03 98 SER A CA 1
ATOM 752 C C . SER A 1 98 ? 3.223 21.708 -27.645 1.00 42.03 98 SER A C 1
ATOM 754 O O . SER A 1 98 ? 3.925 22.128 -26.725 1.00 42.03 98 SER A O 1
ATOM 756 N N . ILE A 1 99 ? 3.340 22.170 -28.890 1.00 47.03 99 ILE A N 1
ATOM 757 C CA . ILE A 1 99 ? 4.184 23.319 -29.231 1.00 47.03 99 ILE A CA 1
ATOM 758 C C . ILE A 1 99 ? 3.441 24.585 -28.770 1.00 47.03 99 ILE A C 1
ATOM 760 O O . ILE A 1 99 ? 2.663 25.164 -29.525 1.00 47.03 99 ILE A O 1
ATOM 764 N N . GLY A 1 100 ? 3.653 24.992 -27.515 1.00 38.88 100 GLY A N 1
ATOM 765 C CA . GLY A 1 100 ? 2.996 26.144 -26.886 1.00 38.88 100 GLY A CA 1
ATOM 766 C C . GLY A 1 100 ? 3.742 26.643 -25.642 1.00 38.88 100 GLY A C 1
ATOM 767 O O . GLY A 1 100 ? 4.400 25.866 -24.957 1.00 38.88 100 GLY A O 1
ATOM 768 N N . CYS A 1 101 ? 3.693 27.954 -25.392 1.00 36.53 101 CYS A N 1
ATOM 769 C CA . CYS A 1 101 ? 4.574 28.648 -24.441 1.00 36.53 101 CYS A CA 1
ATOM 770 C C . CYS A 1 101 ? 4.243 28.436 -22.948 1.00 36.53 101 CYS A C 1
ATOM 772 O O . CYS A 1 101 ? 3.116 28.132 -22.569 1.00 36.53 101 CYS A O 1
ATOM 774 N N . SER A 1 102 ? 5.266 28.652 -22.117 1.00 42.16 102 SER A N 1
ATOM 775 C CA . SER A 1 102 ? 5.365 28.337 -20.683 1.00 42.16 102 SER A CA 1
ATOM 776 C C . SER A 1 102 ? 4.727 29.348 -19.717 1.00 42.16 102 SER A C 1
ATOM 778 O O . SER A 1 102 ? 4.698 30.537 -20.018 1.00 42.16 102 SER A O 1
ATOM 780 N N . THR A 1 103 ? 4.469 28.901 -18.478 1.00 37.81 103 THR A N 1
ATOM 781 C CA . THR A 1 103 ? 4.748 29.640 -17.220 1.00 37.81 103 THR A CA 1
ATOM 782 C C . THR A 1 103 ? 5.080 28.659 -16.076 1.00 37.81 103 THR A C 1
ATOM 784 O O . THR A 1 103 ? 4.657 27.507 -16.108 1.00 37.81 103 THR A O 1
ATOM 787 N N . ASN A 1 104 ? 5.870 29.105 -15.089 1.00 43.19 104 ASN A N 1
ATOM 788 C CA . ASN A 1 104 ? 6.326 28.338 -13.912 1.00 43.19 104 ASN A CA 1
ATOM 789 C C . ASN A 1 104 ? 5.711 28.907 -12.623 1.00 43.19 104 ASN A C 1
ATOM 791 O O . ASN A 1 104 ? 5.678 30.128 -12.490 1.00 43.19 104 ASN A O 1
ATOM 795 N N . GLU A 1 105 ? 5.429 28.059 -11.628 1.00 32.94 105 GLU A N 1
ATOM 796 C CA . GLU A 1 105 ? 5.347 28.452 -10.208 1.00 32.94 105 GLU A CA 1
ATOM 797 C C . GLU A 1 105 ? 6.033 27.411 -9.297 1.00 32.94 105 GLU A C 1
ATOM 799 O O . GLU A 1 105 ? 6.227 26.256 -9.678 1.00 32.94 105 GLU A O 1
ATOM 804 N N . LEU A 1 106 ? 6.458 27.852 -8.108 1.00 37.28 106 LEU A N 1
ATOM 805 C CA . LEU A 1 106 ? 7.225 27.102 -7.102 1.00 37.28 106 LEU A CA 1
ATOM 806 C C . LEU A 1 106 ? 6.548 27.249 -5.731 1.00 37.28 106 LEU A C 1
ATOM 808 O O . LEU A 1 106 ? 6.060 28.328 -5.409 1.00 37.28 106 LEU A O 1
ATOM 812 N N . ILE A 1 107 ? 6.576 26.196 -4.908 1.00 32.06 107 ILE A N 1
ATOM 813 C CA . ILE A 1 107 ? 5.991 26.174 -3.554 1.00 32.06 107 ILE A CA 1
ATOM 814 C C . ILE A 1 107 ? 7.084 25.860 -2.516 1.00 32.06 107 ILE A C 1
ATOM 816 O O . ILE A 1 107 ? 8.007 25.093 -2.790 1.00 32.06 107 ILE A O 1
ATOM 820 N N . THR A 1 108 ? 6.981 26.463 -1.328 1.00 31.84 108 THR A N 1
ATOM 821 C CA . THR A 1 108 ? 7.906 26.327 -0.185 1.00 31.84 108 THR A CA 1
ATOM 822 C C . THR A 1 108 ? 7.189 25.810 1.073 1.00 31.84 108 THR A C 1
ATOM 824 O O . THR A 1 108 ? 5.971 25.929 1.188 1.00 31.84 108 THR A O 1
ATOM 827 N N . SER A 1 109 ? 7.933 25.248 2.034 1.00 30.77 109 SER A N 1
ATOM 828 C CA . SER A 1 109 ? 7.414 24.744 3.323 1.00 30.77 109 SER A CA 1
ATOM 829 C C . SER A 1 109 ? 8.432 24.907 4.471 1.00 30.77 109 SER A C 1
ATOM 831 O O . SER A 1 109 ? 9.621 25.120 4.223 1.00 30.77 109 SER A O 1
ATOM 833 N N . SER A 1 110 ? 7.975 24.853 5.732 1.00 31.12 110 SER A N 1
ATOM 834 C CA . SER A 1 110 ? 8.785 25.042 6.956 1.00 31.12 110 SER A CA 1
ATOM 835 C C . SER A 1 110 ? 8.341 24.123 8.113 1.00 31.12 110 SER A C 1
ATOM 837 O O . SER A 1 110 ? 7.208 23.649 8.114 1.00 31.12 110 SER A O 1
ATOM 839 N N . SER A 1 111 ? 9.214 23.874 9.106 1.00 31.09 111 SER A N 1
ATOM 840 C CA . SER A 1 111 ? 8.921 23.034 10.289 1.00 31.09 111 SER A CA 1
ATOM 841 C C . SER A 1 111 ? 9.539 23.556 11.606 1.00 31.09 111 SER A C 1
ATOM 843 O O . SER A 1 111 ? 10.456 24.380 11.584 1.00 31.09 111 SER A O 1
ATOM 845 N N . ALA A 1 112 ? 9.035 23.059 12.749 1.00 28.38 112 ALA A N 1
ATOM 846 C CA . ALA A 1 112 ? 9.601 23.164 14.109 1.00 28.38 112 ALA A CA 1
ATOM 847 C C . ALA A 1 112 ? 9.081 21.993 15.004 1.00 28.38 112 ALA A C 1
ATOM 849 O O . ALA A 1 112 ? 8.061 21.402 14.661 1.00 28.38 112 ALA A O 1
ATOM 850 N N . ALA A 1 113 ? 9.746 21.641 16.122 1.00 28.56 113 ALA A N 1
ATOM 851 C CA . ALA A 1 113 ? 9.446 20.475 17.004 1.00 28.56 113 ALA A CA 1
ATOM 852 C C . ALA A 1 113 ? 9.813 20.783 18.499 1.00 28.56 113 ALA A C 1
ATOM 854 O O . ALA A 1 113 ? 10.095 21.947 18.779 1.00 28.56 113 ALA A O 1
ATOM 855 N N . MET A 1 114 ? 9.852 19.897 19.523 1.00 24.66 114 MET A N 1
ATOM 856 C CA . MET A 1 114 ? 9.968 18.418 19.640 1.00 24.66 114 MET A CA 1
ATOM 857 C C . MET A 1 114 ? 9.688 17.943 21.110 1.00 24.66 114 MET A C 1
ATOM 859 O O . MET A 1 114 ? 9.659 18.799 21.990 1.00 24.66 114 MET A O 1
ATOM 863 N N . ILE A 1 115 ? 9.645 16.613 21.371 1.00 26.33 115 ILE A N 1
ATOM 864 C CA . ILE A 1 115 ? 9.725 15.883 22.684 1.00 26.33 115 ILE A CA 1
ATOM 865 C C . ILE A 1 115 ? 8.438 15.871 23.556 1.00 26.33 115 ILE A C 1
ATOM 867 O O . ILE A 1 115 ? 7.804 16.910 23.699 1.00 26.33 115 ILE A O 1
ATOM 871 N N . GLU A 1 116 ? 8.031 14.807 24.284 1.00 27.44 116 GLU A N 1
ATOM 872 C CA . GLU A 1 116 ? 8.163 13.322 24.171 1.00 27.44 116 GLU A CA 1
ATOM 873 C C . GLU A 1 116 ? 7.334 12.629 25.297 1.00 27.44 116 GLU A C 1
ATOM 875 O O . GLU A 1 116 ? 7.580 12.890 26.474 1.00 27.44 116 GLU A O 1
ATOM 880 N N . VAL A 1 117 ? 6.430 11.696 24.953 1.00 25.70 117 VAL A N 1
ATOM 881 C CA . VAL A 1 117 ? 5.969 10.515 25.743 1.00 25.70 117 VAL A CA 1
ATOM 882 C C . VAL A 1 117 ? 5.632 9.414 24.709 1.00 25.70 117 VAL A C 1
ATOM 884 O O . VAL A 1 117 ? 5.391 9.758 23.559 1.00 25.70 117 VAL A O 1
ATOM 887 N N . GLN A 1 118 ? 5.620 8.118 25.059 1.00 50.56 118 GLN A N 1
ATOM 888 C CA . GLN A 1 118 ? 5.261 7.008 24.144 1.00 50.56 118 GLN A CA 1
ATOM 889 C C . GLN A 1 118 ? 3.854 6.448 24.442 1.00 50.56 118 GLN A C 1
ATOM 891 O O . GLN A 1 118 ? 3.639 5.935 25.536 1.00 50.56 118 GLN A O 1
ATOM 896 N N . GLU A 1 119 ? 2.823 6.441 23.595 1.00 49.72 119 GLU A N 1
ATOM 897 C CA . GLU A 1 119 ? 2.550 7.089 22.300 1.00 49.72 119 GLU A CA 1
ATOM 898 C C . GLU A 1 119 ? 3.330 6.609 21.055 1.00 49.72 119 GLU A C 1
ATOM 900 O O . GLU A 1 119 ? 4.555 6.611 21.013 1.00 49.72 119 GLU A O 1
ATOM 905 N N . ILE A 1 120 ? 2.589 6.234 20.002 1.00 62.44 120 ILE A N 1
ATOM 906 C CA . ILE A 1 120 ? 3.096 6.133 18.624 1.00 62.44 120 ILE A CA 1
ATOM 907 C C . ILE A 1 120 ? 2.458 7.310 17.879 1.00 62.44 120 ILE A C 1
ATOM 909 O O . ILE A 1 120 ? 1.380 7.154 17.305 1.00 62.44 120 ILE A O 1
ATOM 913 N N . GLY A 1 121 ? 3.054 8.500 18.025 1.00 66.94 121 GLY A N 1
ATOM 914 C CA . GLY A 1 121 ? 2.519 9.786 17.568 1.00 66.94 121 GLY A CA 1
ATOM 915 C C . GLY A 1 121 ? 1.015 9.975 17.823 1.00 66.94 121 GLY A C 1
ATOM 916 O O . GLY A 1 121 ? 0.584 10.160 18.960 1.00 66.94 121 GLY A O 1
ATOM 917 N N . ASP A 1 122 ? 0.195 9.927 16.773 1.00 77.19 122 ASP A N 1
ATOM 918 C CA . ASP A 1 122 ? -1.247 10.220 16.808 1.00 77.19 122 ASP A CA 1
ATOM 919 C C . ASP A 1 122 ? -2.140 9.075 17.339 1.00 77.19 122 ASP A C 1
ATOM 921 O O . ASP A 1 122 ? -3.354 9.263 17.457 1.00 77.19 122 ASP A O 1
ATOM 925 N N . TYR A 1 123 ? -1.576 7.910 17.689 1.00 82.38 123 TYR A N 1
ATOM 926 C CA . TYR A 1 123 ? -2.350 6.682 17.938 1.00 82.38 123 TYR A CA 1
ATOM 927 C C . TYR A 1 123 ? -2.033 5.970 19.255 1.00 82.38 123 TYR A C 1
ATOM 929 O O . TYR A 1 123 ? -0.953 6.113 19.838 1.00 82.38 123 TYR A O 1
ATOM 937 N N . ILE A 1 124 ? -2.966 5.103 19.658 1.00 83.69 124 ILE A N 1
ATOM 938 C CA . ILE A 1 124 ? -2.704 3.946 20.522 1.00 83.69 124 ILE A CA 1
ATOM 939 C C . ILE A 1 124 ? -2.968 2.691 19.679 1.00 83.69 124 ILE A C 1
ATOM 941 O O . ILE A 1 124 ? -4.092 2.472 19.230 1.00 83.69 124 ILE A O 1
ATOM 945 N N . ALA A 1 125 ? -1.931 1.888 19.434 1.00 88.06 125 ALA A N 1
ATOM 946 C CA . ALA A 1 125 ? -2.012 0.687 18.602 1.00 88.06 125 ALA A CA 1
ATOM 947 C C . ALA A 1 125 ? -2.072 -0.591 19.457 1.00 88.06 125 ALA A C 1
ATOM 949 O O . ALA A 1 125 ? -1.430 -0.683 20.504 1.00 88.06 125 ALA A O 1
ATOM 950 N N . SER A 1 126 ? -2.832 -1.592 19.021 1.00 88.31 126 SER A N 1
ATOM 951 C CA . SER A 1 126 ? -2.980 -2.890 19.690 1.00 88.31 126 SER A CA 1
ATOM 952 C C . SER A 1 126 ? -3.156 -4.016 18.675 1.00 88.31 126 SER A C 1
ATOM 954 O O . SER A 1 126 ? -3.752 -3.820 17.620 1.00 88.31 126 SER A O 1
ATOM 956 N N . TYR A 1 127 ? -2.634 -5.203 18.988 1.00 90.88 127 TYR A N 1
ATOM 957 C CA . TYR A 1 127 ? -2.838 -6.412 18.189 1.00 90.88 127 TYR A CA 1
ATOM 958 C C . TYR A 1 127 ? -3.830 -7.340 18.892 1.00 90.88 127 TYR A C 1
ATOM 960 O O . TYR A 1 127 ? -3.643 -7.667 20.066 1.00 90.88 127 TYR A O 1
ATOM 968 N N . VAL A 1 128 ? -4.857 -7.767 18.163 1.00 92.06 128 VAL A N 1
ATOM 969 C CA . VAL A 1 128 ? -5.901 -8.692 18.616 1.00 92.06 128 VAL A CA 1
ATOM 970 C C . VAL A 1 128 ? -5.721 -10.003 17.840 1.00 92.06 128 VAL A C 1
ATOM 972 O O . VAL A 1 128 ? -5.885 -9.994 16.620 1.00 92.06 128 VAL A O 1
ATOM 975 N N . PRO A 1 129 ? -5.343 -11.124 18.484 1.00 88.69 129 PRO A N 1
ATOM 976 C CA . PRO A 1 129 ? -5.042 -12.362 17.763 1.00 88.69 129 PRO A CA 1
ATOM 977 C C . PRO A 1 129 ? -6.235 -12.997 17.039 1.00 88.69 129 PRO A C 1
ATOM 979 O O . PRO A 1 129 ? -6.021 -13.661 16.029 1.00 88.69 129 PRO A O 1
ATOM 982 N N . SER A 1 130 ? -7.463 -12.828 17.538 1.00 91.06 130 SER A N 1
ATOM 983 C CA . SER A 1 130 ? -8.645 -13.525 17.020 1.00 91.06 130 SER A CA 1
ATOM 984 C C . SER A 1 130 ? -9.961 -12.762 17.222 1.00 91.06 130 SER A C 1
ATOM 986 O O . SER A 1 130 ? -10.040 -11.854 18.048 1.00 91.06 130 SER A O 1
ATOM 988 N N . LEU A 1 131 ? -11.014 -13.242 16.540 1.00 92.00 131 LEU A N 1
ATOM 989 C CA . LEU A 1 131 ? -12.443 -13.053 16.858 1.00 92.00 131 LEU A CA 1
ATOM 990 C C . LEU A 1 131 ? -12.730 -12.822 18.352 1.00 92.00 131 LEU A C 1
ATOM 992 O O . LEU A 1 131 ? -13.348 -11.845 18.772 1.00 92.00 131 LEU A O 1
ATOM 996 N N . GLN A 1 132 ? -12.272 -13.774 19.159 1.00 88.56 132 GLN A N 1
ATOM 997 C CA . GLN A 1 132 ? -12.653 -13.906 20.561 1.00 88.56 132 GLN A CA 1
ATOM 998 C C . GLN A 1 132 ? -11.833 -12.995 21.488 1.00 88.56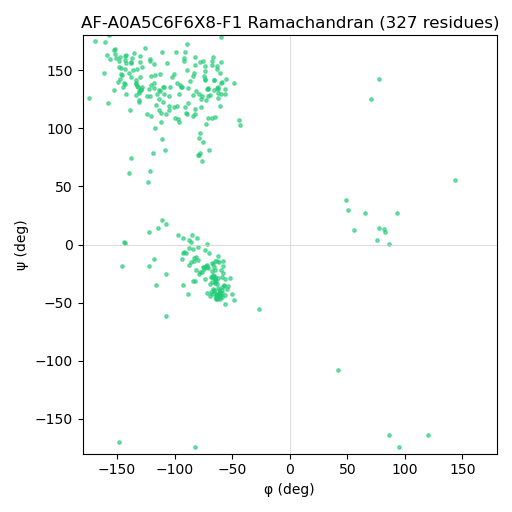 132 GLN A C 1
ATOM 1000 O O . GLN A 1 132 ? -12.209 -12.783 22.637 1.00 88.56 132 GLN A O 1
ATOM 1005 N N . ASP A 1 133 ? -10.722 -12.433 21.006 1.00 87.69 133 ASP A N 1
ATOM 1006 C CA . ASP A 1 133 ? -9.872 -11.540 21.794 1.00 87.69 133 ASP A CA 1
ATOM 1007 C C . ASP A 1 133 ? -10.388 -10.091 21.844 1.00 87.69 133 ASP A C 1
ATOM 1009 O O . ASP A 1 133 ? -9.893 -9.308 22.656 1.00 87.69 133 ASP A O 1
ATOM 1013 N N . PHE A 1 134 ? -11.386 -9.720 21.032 1.00 86.50 134 PHE A N 1
ATOM 1014 C CA . PHE A 1 134 ? -11.991 -8.380 21.066 1.00 86.50 134 PHE A CA 1
ATOM 1015 C C . PHE A 1 134 ? -12.662 -8.047 22.408 1.00 86.50 134 PHE A C 1
ATOM 1017 O O . PHE A 1 134 ? -12.626 -6.890 22.820 1.00 86.50 134 PHE A O 1
ATOM 1024 N N . ASP A 1 135 ? -13.163 -9.046 23.143 1.00 83.50 135 ASP A N 1
ATOM 1025 C CA . ASP A 1 135 ? -13.728 -8.890 24.498 1.00 83.50 135 ASP A CA 1
ATOM 1026 C C . ASP A 1 135 ? -12.697 -8.393 25.536 1.00 83.50 135 ASP A C 1
ATOM 1028 O O . ASP A 1 135 ? -13.042 -8.061 26.671 1.00 83.50 135 ASP A O 1
ATOM 1032 N N . ARG A 1 136 ? -11.410 -8.353 25.164 1.00 83.69 136 ARG A N 1
ATOM 1033 C CA . ARG A 1 136 ? -10.299 -7.848 25.985 1.00 83.69 136 ARG A CA 1
ATOM 1034 C C . ARG A 1 136 ? -9.997 -6.365 25.734 1.00 83.69 136 ARG A C 1
ATOM 1036 O O . ARG A 1 136 ? -9.149 -5.807 26.432 1.00 83.69 136 ARG A O 1
ATOM 1043 N N . LEU A 1 137 ? -10.629 -5.749 24.733 1.00 83.81 137 LEU A N 1
ATOM 1044 C CA . LEU A 1 137 ? -10.554 -4.313 24.464 1.00 83.81 137 LEU A CA 1
ATOM 1045 C C . LEU A 1 137 ? -11.676 -3.557 25.186 1.00 83.81 137 LEU A C 1
ATOM 1047 O O . LEU A 1 137 ? -12.659 -4.138 25.642 1.00 83.81 137 LEU A O 1
ATOM 1051 N N . ASP A 1 138 ? -11.540 -2.233 25.260 1.00 81.12 138 ASP A N 1
ATOM 1052 C CA . ASP A 1 138 ? -12.678 -1.374 25.583 1.00 81.12 138 ASP A CA 1
ATOM 1053 C C . ASP A 1 138 ? -13.751 -1.528 24.482 1.00 81.12 138 ASP A C 1
ATOM 1055 O O . ASP A 1 138 ? -13.401 -1.412 23.299 1.00 81.12 138 ASP A O 1
ATOM 1059 N N . PRO A 1 139 ? -15.035 -1.768 24.821 1.00 84.19 139 PRO A N 1
ATOM 1060 C CA . PRO A 1 139 ? -16.107 -1.923 23.842 1.00 84.19 139 PRO A CA 1
ATOM 1061 C C . PRO A 1 139 ? -16.211 -0.787 22.817 1.00 84.19 139 PRO A C 1
ATOM 1063 O O . PRO A 1 139 ? -16.612 -1.048 21.685 1.00 84.19 139 PRO A O 1
ATOM 1066 N N . GLN A 1 140 ? -15.812 0.448 23.152 1.00 86.00 140 GLN A N 1
ATOM 1067 C CA . GLN A 1 140 ? -15.843 1.566 22.197 1.00 86.00 140 GLN A CA 1
ATOM 1068 C C . GLN A 1 140 ? -14.858 1.388 21.020 1.00 86.00 140 GLN A C 1
ATOM 1070 O O . GLN A 1 140 ? -15.028 2.001 19.964 1.00 86.00 140 GLN A O 1
ATOM 1075 N N . PHE A 1 141 ? -13.850 0.523 21.182 1.00 87.62 141 PHE A N 1
ATOM 1076 C CA . PHE A 1 141 ? -12.811 0.193 20.198 1.00 87.62 141 PHE A CA 1
ATOM 1077 C C . PHE A 1 141 ? -12.977 -1.205 19.582 1.00 87.62 141 PHE A C 1
ATOM 1079 O O . PHE A 1 141 ? -12.037 -1.739 18.992 1.00 87.62 141 PHE A O 1
ATOM 1086 N N . SER A 1 142 ? -14.167 -1.793 19.711 1.00 90.00 142 SER A N 1
ATOM 1087 C CA . SER A 1 142 ? -14.537 -3.080 19.127 1.00 90.00 142 SER A CA 1
ATOM 1088 C C . SER A 1 142 ? -15.688 -2.921 18.130 1.00 90.00 142 SER A C 1
ATOM 1090 O O . SER A 1 142 ? -16.480 -1.987 18.225 1.00 90.00 142 SER A O 1
ATOM 1092 N N . ILE A 1 143 ? -15.789 -3.848 17.178 1.00 91.06 143 ILE A N 1
ATOM 1093 C CA . ILE A 1 143 ? -16.962 -4.020 16.311 1.00 91.06 143 ILE A CA 1
ATOM 1094 C C . ILE A 1 143 ? -17.720 -5.248 16.821 1.00 91.06 143 ILE A C 1
ATOM 1096 O O . ILE A 1 143 ? -17.106 -6.270 17.133 1.00 91.06 143 ILE A O 1
ATOM 1100 N N . ALA A 1 144 ? -19.049 -5.155 16.918 1.00 91.00 144 ALA A N 1
ATOM 1101 C CA . ALA A 1 144 ? -19.877 -6.232 17.454 1.00 91.00 144 ALA A CA 1
ATOM 1102 C C . ALA A 1 144 ? -19.714 -7.541 16.656 1.00 91.00 144 ALA A C 1
ATOM 1104 O O . ALA A 1 144 ? -19.667 -7.533 15.425 1.00 91.00 144 ALA A O 1
ATOM 1105 N N . SER A 1 145 ? -19.679 -8.680 17.354 1.00 91.25 145 SER A N 1
ATOM 1106 C CA . SER A 1 145 ? -19.474 -10.008 16.750 1.00 91.25 145 SER A CA 1
ATOM 1107 C C . SER A 1 145 ? -20.468 -10.328 15.630 1.00 91.25 145 SER A C 1
ATOM 1109 O O . SER A 1 145 ? -20.061 -10.821 14.586 1.00 91.25 145 SER A O 1
ATOM 1111 N N . SER A 1 146 ? -21.733 -9.924 15.775 1.00 93.31 146 SER A N 1
ATOM 1112 C CA . SER A 1 146 ? -22.782 -10.078 14.753 1.00 93.31 146 SER A CA 1
ATOM 1113 C C . SER A 1 146 ? -22.529 -9.322 13.439 1.00 93.31 146 SER A C 1
ATOM 1115 O O . SER A 1 146 ? -23.227 -9.547 12.450 1.00 93.31 146 SER A O 1
ATOM 1117 N N . VAL A 1 147 ? -21.573 -8.391 13.419 1.00 93.56 147 VAL A N 1
ATOM 1118 C CA . VAL A 1 147 ? -21.112 -7.701 12.205 1.00 93.56 147 VAL A CA 1
ATOM 1119 C C . VAL A 1 147 ? -19.986 -8.506 11.556 1.00 93.56 147 VAL A C 1
ATOM 1121 O O . VAL A 1 147 ? -20.023 -8.758 10.355 1.00 93.56 147 VAL A O 1
ATOM 1124 N N . TRP A 1 148 ? -19.049 -9.024 12.355 1.00 94.88 148 TRP A N 1
ATOM 1125 C CA . TRP A 1 148 ? -18.015 -9.950 11.883 1.00 94.88 148 TRP A CA 1
ATOM 1126 C C . TRP A 1 148 ? -18.573 -11.283 11.366 1.00 94.88 148 TRP A C 1
ATOM 1128 O O . TRP A 1 148 ? -18.030 -11.833 10.411 1.00 94.88 148 TRP A O 1
ATOM 1138 N N . ASP A 1 149 ? -19.690 -11.766 11.915 1.00 94.19 149 ASP A N 1
ATOM 1139 C CA . ASP A 1 149 ? -20.403 -12.960 11.433 1.00 94.19 149 ASP A CA 1
ATOM 1140 C C . ASP A 1 149 ? -20.882 -12.822 9.969 1.00 94.19 149 ASP A C 1
ATOM 1142 O O . ASP A 1 149 ? -21.086 -13.825 9.281 1.00 94.19 149 ASP A O 1
ATOM 1146 N N . GLN A 1 150 ? -21.028 -11.590 9.461 1.00 94.62 150 GLN A N 1
ATOM 1147 C CA . GLN A 1 150 ? -21.362 -11.303 8.057 1.00 94.62 150 GLN A CA 1
ATOM 1148 C C . GLN A 1 150 ? -20.134 -11.402 7.130 1.00 94.62 150 GLN A C 1
ATOM 1150 O O . GLN A 1 150 ? -20.281 -11.479 5.911 1.00 94.62 150 GLN A O 1
ATOM 1155 N N . LEU A 1 151 ? -18.926 -11.448 7.703 1.00 94.81 151 LEU A N 1
ATOM 1156 C CA . LEU A 1 151 ? -17.632 -11.495 7.022 1.00 94.81 151 LEU A CA 1
ATOM 1157 C C . LEU A 1 151 ? -16.849 -12.763 7.434 1.00 94.81 151 LEU A C 1
ATOM 1159 O O . LEU A 1 151 ? -15.755 -12.669 7.998 1.00 94.81 151 LEU A O 1
ATOM 1163 N N . PRO A 1 152 ? -17.355 -13.977 7.121 1.00 94.00 152 PRO A N 1
ATOM 1164 C CA . PRO A 1 152 ? -16.778 -15.248 7.582 1.00 94.00 152 PRO A CA 1
ATOM 1165 C C . PRO A 1 152 ? -15.338 -15.500 7.101 1.00 94.00 152 PRO A C 1
ATOM 1167 O O . PRO A 1 152 ? -14.640 -16.354 7.651 1.00 94.00 152 PRO A O 1
ATOM 1170 N N . LEU A 1 153 ? -14.862 -14.741 6.106 1.00 94.88 153 LEU A N 1
ATOM 1171 C CA . LEU A 1 153 ? -13.453 -14.704 5.712 1.00 94.88 153 LEU A CA 1
ATOM 1172 C C . LEU A 1 153 ? -12.531 -14.393 6.903 1.00 94.88 153 LEU A C 1
ATOM 1174 O O . LEU A 1 153 ? -11.456 -14.971 6.989 1.00 94.88 153 LEU A O 1
ATOM 1178 N N . TYR A 1 154 ? -12.958 -13.539 7.838 1.00 96.38 154 TYR A N 1
ATOM 1179 C CA . TYR A 1 154 ? -12.120 -13.050 8.936 1.00 96.38 154 TYR A CA 1
ATOM 1180 C C . TYR A 1 154 ? -12.097 -13.931 10.192 1.00 96.38 154 TYR A C 1
ATOM 1182 O O . TYR A 1 154 ? -11.439 -13.576 11.168 1.00 96.38 154 TYR A O 1
ATOM 1190 N N . HIS A 1 155 ? -12.750 -15.099 10.179 1.00 94.75 155 HIS A N 1
ATOM 1191 C CA . HIS A 1 155 ? -12.808 -15.995 11.344 1.00 94.75 155 HIS A CA 1
ATOM 1192 C C . HIS A 1 155 ? -11.425 -16.457 11.853 1.00 94.75 155 HIS A C 1
ATOM 1194 O O . HIS A 1 155 ? -11.274 -16.745 13.040 1.00 94.75 155 HIS A O 1
ATOM 1200 N N . ASP A 1 156 ? -10.420 -16.522 10.972 1.00 94.25 156 ASP A N 1
ATOM 1201 C CA . ASP A 1 156 ? -9.045 -16.933 11.271 1.00 94.25 156 ASP A CA 1
ATOM 1202 C C . ASP A 1 156 ? -8.018 -15.795 11.088 1.00 94.25 156 ASP A C 1
ATOM 1204 O O . ASP A 1 156 ? -6.813 -16.044 10.998 1.00 94.25 156 ASP A O 1
ATOM 1208 N N . PHE A 1 157 ? -8.470 -14.543 10.986 1.00 96.88 157 PHE A N 1
ATOM 1209 C CA . PHE A 1 157 ? -7.608 -13.361 10.890 1.00 96.88 157 PHE A CA 1
ATOM 1210 C C . PHE A 1 157 ? -7.135 -12.906 12.279 1.00 96.88 157 PHE A C 1
ATOM 1212 O O . PHE A 1 157 ? -7.786 -13.164 13.292 1.00 96.88 157 PHE A O 1
ATOM 1219 N N . GLY A 1 158 ? -5.989 -12.224 12.308 1.00 95.62 158 GLY A N 1
ATOM 1220 C CA . GLY A 1 158 ? -5.617 -11.339 13.414 1.00 95.62 158 GLY A CA 1
ATOM 1221 C C . GLY A 1 158 ? -5.931 -9.893 13.031 1.00 95.62 158 GLY A C 1
ATOM 1222 O O . GLY A 1 158 ? -6.147 -9.603 11.857 1.00 95.62 158 GLY A O 1
ATOM 1223 N N . PHE A 1 159 ? -5.947 -8.969 13.989 1.00 96.62 159 PHE A N 1
ATOM 1224 C CA . PHE A 1 159 ? -6.367 -7.587 13.743 1.00 96.62 159 PHE A CA 1
ATOM 1225 C C . PHE A 1 159 ? -5.384 -6.585 14.342 1.00 96.62 159 PHE A C 1
ATOM 1227 O O . PHE A 1 159 ? -4.936 -6.730 15.481 1.00 96.62 159 PHE A O 1
ATOM 1234 N N . ALA A 1 160 ? -5.071 -5.539 13.581 1.00 95.44 160 ALA A N 1
ATOM 1235 C CA . ALA A 1 160 ? -4.385 -4.357 14.083 1.00 95.44 160 ALA A CA 1
ATOM 1236 C C . ALA A 1 160 ? -5.418 -3.262 14.375 1.00 95.44 160 ALA A C 1
ATOM 1238 O O . ALA A 1 160 ? -6.134 -2.825 13.477 1.00 95.44 160 ALA A O 1
ATOM 1239 N N . VAL A 1 161 ? -5.497 -2.831 15.631 1.00 94.44 161 VAL A N 1
ATOM 1240 C CA . VAL A 1 161 ? -6.464 -1.844 16.124 1.00 94.44 161 VAL A CA 1
ATOM 1241 C C . VAL A 1 161 ? -5.727 -0.553 16.465 1.00 94.44 161 VAL A C 1
ATOM 1243 O O . VAL A 1 161 ? -4.815 -0.560 17.290 1.00 94.44 161 VAL A O 1
ATOM 1246 N N . PHE A 1 162 ? -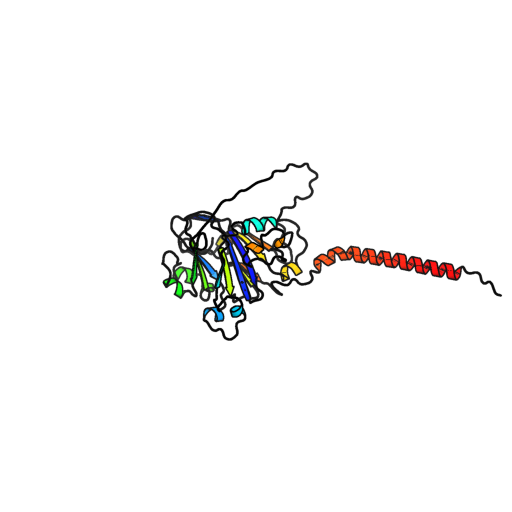6.125 0.550 15.839 1.00 93.56 162 PHE A N 1
ATOM 1247 C CA . PHE A 1 162 ? -5.549 1.883 16.002 1.00 93.56 162 PHE A CA 1
ATOM 1248 C C . PHE A 1 162 ? -6.604 2.828 16.574 1.00 93.56 162 PHE A C 1
ATOM 1250 O O . PHE A 1 162 ? -7.465 3.322 15.848 1.00 93.56 162 PHE A O 1
ATOM 1257 N N . GLN A 1 163 ? -6.541 3.085 17.878 1.00 91.75 163 GLN A N 1
ATOM 1258 C CA . GLN A 1 163 ? -7.392 4.078 18.533 1.00 91.75 163 GLN A CA 1
ATOM 1259 C C . GLN A 1 163 ? -6.929 5.475 18.110 1.00 91.75 163 GLN A C 1
ATOM 1261 O O . GLN A 1 163 ? -5.739 5.799 18.219 1.00 91.75 163 GLN A O 1
ATOM 1266 N N . LEU A 1 164 ? -7.861 6.292 17.624 1.00 91.38 164 LEU A N 1
ATOM 1267 C CA . LEU A 1 164 ? -7.578 7.635 17.131 1.00 91.38 164 LEU A CA 1
ATOM 1268 C C . LEU A 1 164 ? -7.664 8.636 18.292 1.00 91.38 164 LEU A C 1
ATOM 1270 O O . LEU A 1 164 ? -8.695 8.746 18.952 1.00 91.38 164 LEU A O 1
ATOM 1274 N N . LYS A 1 165 ? -6.579 9.374 18.562 1.00 87.75 165 LYS A N 1
ATOM 1275 C CA . LYS A 1 165 ? -6.531 10.343 19.680 1.00 87.75 165 LYS A CA 1
ATOM 1276 C C . LYS A 1 165 ? -7.313 11.633 19.432 1.00 87.75 165 LYS A C 1
ATOM 1278 O O . LYS A 1 165 ? -7.573 12.388 20.367 1.00 87.75 165 LYS A O 1
ATOM 1283 N N . LYS A 1 166 ? -7.600 11.932 18.169 1.00 91.44 166 LYS A N 1
ATOM 1284 C CA . LYS A 1 166 ? -8.339 13.115 17.721 1.00 91.44 166 LYS A CA 1
ATOM 1285 C C . LYS A 1 166 ? -9.697 12.653 17.187 1.00 91.44 166 LYS A C 1
ATOM 1287 O O . LYS A 1 166 ? -9.910 11.469 16.957 1.00 91.44 166 LYS A O 1
ATOM 1292 N N . LEU A 1 167 ? -10.610 13.601 17.016 1.00 92.88 167 LEU A N 1
ATOM 1293 C CA . LEU A 1 167 ? -11.903 13.357 16.370 1.00 92.88 167 LEU A CA 1
ATOM 1294 C C . LEU A 1 167 ? -11.862 13.659 14.865 1.00 92.88 167 LEU A C 1
ATOM 1296 O O . LEU A 1 167 ? -12.773 13.296 14.134 1.00 92.88 167 LEU A O 1
ATOM 1300 N N . SER A 1 168 ? -10.813 14.327 14.380 1.00 94.25 168 SER A N 1
ATOM 1301 C CA . SER A 1 168 ? -10.670 14.650 12.963 1.00 94.25 168 SER A CA 1
ATOM 1302 C C . SER A 1 168 ? -9.227 14.939 12.553 1.00 94.25 168 SER A C 1
ATOM 1304 O O . SER A 1 168 ? -8.358 15.228 13.387 1.00 94.25 168 SER A O 1
ATOM 1306 N N . GLY A 1 169 ? -8.990 14.896 11.241 1.00 91.69 169 GLY A N 1
ATOM 1307 C CA . GLY A 1 169 ? -7.773 15.362 10.582 1.00 91.69 169 GLY A CA 1
ATOM 1308 C C . GLY A 1 169 ? -7.036 14.274 9.800 1.00 91.69 169 GLY A C 1
ATOM 1309 O O . GLY A 1 169 ? -7.581 13.212 9.506 1.00 91.69 169 GLY A O 1
ATOM 1310 N N . LYS A 1 170 ? -5.769 14.560 9.472 1.00 91.19 170 LYS A N 1
ATOM 1311 C CA . LYS A 1 170 ? -4.835 13.631 8.824 1.00 91.19 170 LYS A CA 1
ATOM 1312 C C . LYS A 1 170 ? -3.723 13.246 9.811 1.00 91.19 170 LYS A C 1
ATOM 1314 O O . LYS A 1 170 ? -2.741 13.986 9.918 1.00 91.19 170 LYS A O 1
ATOM 1319 N N . PRO A 1 171 ? -3.886 12.166 10.585 1.00 88.88 171 PRO A N 1
ATOM 1320 C CA . PRO A 1 171 ? -2.850 11.689 11.492 1.00 88.88 171 PRO A CA 1
ATOM 1321 C C . PRO A 1 171 ? -1.653 11.152 10.689 1.00 88.88 171 PRO A C 1
ATOM 1323 O O . PRO A 1 171 ? -1.795 10.817 9.509 1.00 88.88 171 PRO A O 1
ATOM 1326 N N . HIS A 1 172 ? -0.460 11.093 11.288 1.00 89.00 172 HIS A N 1
ATOM 1327 C CA . HIS A 1 172 ? 0.720 10.599 10.562 1.00 89.00 172 HIS A CA 1
ATOM 1328 C C . HIS A 1 172 ? 0.518 9.149 10.071 1.00 89.00 172 HIS A C 1
ATOM 1330 O O . HIS A 1 172 ? -0.260 8.405 10.667 1.00 89.00 172 HIS A O 1
ATOM 1336 N N . PRO A 1 173 ? 1.232 8.682 9.035 1.00 94.81 173 PRO A N 1
ATOM 1337 C CA . PRO A 1 173 ? 1.053 7.322 8.532 1.00 94.81 173 PRO A CA 1
ATOM 1338 C C . PRO A 1 173 ? 1.261 6.244 9.611 1.00 94.81 173 PRO A C 1
ATOM 1340 O O . PRO A 1 173 ? 2.231 6.282 10.375 1.00 94.81 173 PRO A O 1
ATOM 1343 N N . MET A 1 174 ? 0.348 5.276 9.669 1.00 94.31 174 MET A N 1
ATOM 1344 C CA . MET A 1 174 ? 0.474 4.057 10.473 1.00 94.31 174 MET A CA 1
ATOM 1345 C C . MET A 1 174 ? 1.289 3.036 9.695 1.00 94.31 174 MET A C 1
ATOM 1347 O O . MET A 1 174 ? 1.135 2.932 8.479 1.00 94.31 174 MET A O 1
ATOM 1351 N N . ALA A 1 175 ? 2.104 2.236 10.377 1.00 96.62 175 ALA A N 1
ATOM 1352 C CA . ALA A 1 175 ? 2.808 1.131 9.745 1.00 96.62 175 ALA A CA 1
ATOM 1353 C C . ALA A 1 175 ? 2.916 -0.098 10.647 1.00 96.62 175 ALA A C 1
ATOM 1355 O O . ALA A 1 175 ? 2.962 -0.010 11.876 1.00 96.62 175 ALA A O 1
ATOM 1356 N N . MET A 1 176 ? 2.978 -1.261 10.008 1.00 96.56 176 MET A N 1
ATOM 1357 C CA . MET A 1 176 ? 3.220 -2.542 10.655 1.00 96.56 176 MET A CA 1
ATOM 1358 C C . MET A 1 176 ? 3.926 -3.516 9.711 1.00 96.56 176 MET A C 1
ATOM 1360 O O . MET A 1 176 ? 3.900 -3.374 8.488 1.00 96.56 176 MET A O 1
ATOM 1364 N N . GLU A 1 177 ? 4.534 -4.531 10.301 1.00 96.44 177 GLU A N 1
ATOM 1365 C CA . GLU A 1 177 ? 5.008 -5.731 9.629 1.00 96.44 177 GLU A CA 1
ATOM 1366 C C . GLU A 1 177 ? 4.339 -6.938 10.290 1.00 96.44 177 GLU A C 1
ATOM 1368 O O . GLU A 1 177 ? 4.288 -7.005 11.520 1.00 96.44 177 GLU A O 1
ATOM 1373 N N . PHE A 1 178 ? 3.818 -7.876 9.501 1.00 96.25 178 PHE A N 1
ATOM 1374 C CA . PHE A 1 178 ? 3.148 -9.073 10.012 1.00 96.25 178 PHE A CA 1
ATOM 1375 C C . PHE A 1 178 ? 3.566 -10.337 9.258 1.00 96.25 178 PHE A C 1
ATOM 1377 O O . PHE A 1 178 ? 3.896 -10.276 8.074 1.00 96.25 178 PHE A O 1
ATOM 1384 N N . ALA A 1 179 ? 3.558 -11.485 9.935 1.00 95.31 179 ALA A N 1
ATOM 1385 C CA . ALA A 1 179 ? 3.774 -12.787 9.306 1.00 95.31 179 ALA A CA 1
ATOM 1386 C C . ALA A 1 179 ? 2.541 -13.128 8.461 1.00 95.31 179 ALA A C 1
ATOM 1388 O O . ALA A 1 179 ? 1.475 -13.366 9.025 1.00 95.31 179 ALA A O 1
ATOM 1389 N N . THR A 1 180 ? 2.651 -13.096 7.129 1.00 96.00 180 THR A N 1
ATOM 1390 C CA . THR A 1 180 ? 1.498 -13.330 6.245 1.00 96.00 180 THR A CA 1
ATOM 1391 C C . THR A 1 180 ? 1.339 -14.817 5.946 1.00 96.00 180 THR A C 1
ATOM 1393 O O . THR A 1 180 ? 2.304 -15.477 5.565 1.00 96.00 180 THR A O 1
ATOM 1396 N N . ARG A 1 181 ? 0.111 -15.348 6.023 1.00 95.25 181 ARG A N 1
ATOM 1397 C CA . ARG A 1 181 ? -0.193 -16.704 5.514 1.00 95.25 181 ARG A CA 1
ATOM 1398 C C . ARG A 1 181 ? -0.150 -16.808 3.984 1.00 95.25 181 ARG A C 1
ATOM 1400 O O . ARG A 1 181 ? -0.271 -17.906 3.443 1.00 95.25 181 ARG A O 1
ATOM 1407 N N . TRP A 1 182 ? -0.005 -15.689 3.271 1.00 95.88 182 TRP A N 1
ATOM 1408 C CA . TRP A 1 182 ? -0.025 -15.627 1.807 1.00 95.88 182 TRP A CA 1
ATOM 1409 C C . TRP A 1 182 ? 1.308 -15.099 1.246 1.00 95.88 182 TRP A C 1
ATOM 1411 O O . TRP A 1 182 ? 1.393 -13.946 0.832 1.00 95.88 182 TRP A O 1
ATOM 1421 N N . PRO A 1 183 ? 2.363 -15.934 1.163 1.00 93.25 183 PRO A N 1
ATOM 1422 C CA . PRO A 1 183 ? 3.686 -15.522 0.674 1.00 93.25 183 PRO A CA 1
ATOM 1423 C C . PRO A 1 183 ? 3.750 -15.258 -0.846 1.00 93.25 183 PRO A C 1
ATOM 1425 O O . PRO A 1 183 ? 4.815 -14.938 -1.368 1.00 93.25 183 PRO A O 1
ATOM 1428 N N . ALA A 1 184 ? 2.633 -15.412 -1.565 1.00 95.56 184 ALA A N 1
ATOM 1429 C CA . ALA A 1 184 ? 2.502 -15.173 -3.005 1.00 95.56 184 ALA A CA 1
ATOM 1430 C C . ALA A 1 184 ? 1.414 -14.132 -3.349 1.00 95.56 184 ALA A C 1
ATOM 1432 O O . ALA A 1 184 ? 1.062 -13.968 -4.519 1.00 95.56 184 ALA A O 1
ATOM 1433 N N . GLU A 1 185 ? 0.879 -13.415 -2.356 1.00 96.94 185 GLU A N 1
ATOM 1434 C CA . GLU A 1 185 ? -0.077 -12.321 -2.556 1.00 96.94 185 GLU A CA 1
ATOM 1435 C C . GLU A 1 185 ? 0.328 -11.114 -1.700 1.00 96.94 185 GLU A C 1
ATOM 1437 O O . GLU A 1 185 ? 0.697 -11.272 -0.539 1.00 96.94 185 GLU A O 1
ATOM 1442 N N . VAL A 1 186 ? 0.230 -9.899 -2.247 1.00 98.00 186 VAL A N 1
ATOM 1443 C CA . VAL A 1 186 ? 0.224 -8.680 -1.422 1.00 98.00 186 VAL A CA 1
ATOM 1444 C C . VAL A 1 186 ? -1.225 -8.353 -1.082 1.00 98.00 186 VAL A C 1
ATOM 1446 O O . VAL A 1 186 ? -2.036 -8.115 -1.981 1.00 98.00 186 VAL A O 1
ATOM 1449 N N . PHE A 1 187 ? -1.542 -8.351 0.209 1.00 98.19 187 PHE A N 1
ATOM 1450 C CA . PHE A 1 187 ? -2.874 -8.081 0.745 1.00 98.19 187 PHE A CA 1
ATOM 1451 C C . PHE A 1 187 ? -3.033 -6.612 1.154 1.00 98.19 187 PHE A C 1
ATOM 1453 O O . PHE A 1 187 ? -2.155 -6.051 1.807 1.00 98.19 187 PHE A O 1
ATOM 1460 N N . PHE A 1 188 ? -4.170 -6.001 0.835 1.00 98.31 188 PHE A N 1
ATOM 1461 C CA . PHE A 1 188 ? -4.520 -4.652 1.268 1.00 98.31 188 PHE A CA 1
ATOM 1462 C C . PHE A 1 188 ? -5.867 -4.697 2.007 1.00 98.31 188 PHE A C 1
ATOM 1464 O O . PHE A 1 188 ? -6.881 -4.933 1.346 1.00 98.31 188 PHE A O 1
ATOM 1471 N N . PRO A 1 189 ? -5.919 -4.447 3.333 1.00 97.38 189 PRO A N 1
ATOM 1472 C CA . PRO A 1 189 ? -7.185 -4.353 4.052 1.00 97.38 189 PRO A CA 1
ATOM 1473 C C . PRO A 1 189 ? -7.953 -3.144 3.521 1.00 97.38 189 PRO A C 1
ATOM 1475 O O . PRO A 1 189 ? -7.528 -1.995 3.666 1.00 97.38 189 PRO A O 1
ATOM 1478 N N . THR A 1 190 ? -9.032 -3.435 2.809 1.00 97.38 190 THR A N 1
ATOM 1479 C CA . THR A 1 190 ? -9.816 -2.486 2.016 1.00 97.38 190 THR A CA 1
ATOM 1480 C C . THR A 1 190 ? -11.315 -2.776 2.048 1.00 97.38 190 THR A C 1
ATOM 1482 O O . THR A 1 190 ? -12.052 -2.001 1.449 1.00 97.38 190 THR A O 1
ATOM 1485 N N . VAL A 1 191 ? -11.776 -3.794 2.789 1.00 96.88 191 VAL A N 1
ATOM 1486 C CA . VAL A 1 191 ? -13.178 -3.898 3.232 1.00 96.88 191 VAL A CA 1
ATOM 1487 C C . VAL A 1 191 ? -13.531 -2.779 4.208 1.00 96.88 191 VAL A C 1
ATOM 1489 O O . VAL A 1 191 ? -12.734 -2.366 5.059 1.00 96.88 191 VAL A O 1
ATOM 1492 N N . HIS A 1 192 ? -14.753 -2.283 4.063 1.00 95.06 192 HIS A N 1
ATOM 1493 C CA . HIS A 1 192 ? -15.341 -1.204 4.836 1.00 95.06 192 HIS A CA 1
ATOM 1494 C C . HIS A 1 192 ? -16.425 -1.761 5.758 1.00 95.06 192 HIS A C 1
ATOM 1496 O O . HIS A 1 192 ? -17.248 -2.579 5.347 1.00 95.06 192 HIS A O 1
ATOM 1502 N N . ILE A 1 193 ? -16.414 -1.300 7.007 1.00 93.06 193 ILE A N 1
ATOM 1503 C CA . ILE A 1 193 ? -17.492 -1.480 7.984 1.00 93.06 193 ILE A CA 1
ATOM 1504 C C . ILE A 1 193 ? -17.602 -0.135 8.693 1.00 93.06 193 ILE A C 1
ATOM 1506 O O . ILE A 1 193 ? -16.655 0.293 9.360 1.00 93.06 193 ILE A O 1
ATOM 1510 N N . HIS A 1 194 ? -18.739 0.526 8.529 1.00 83.88 194 HIS A N 1
ATOM 1511 C CA . HIS A 1 194 ? -19.112 1.726 9.267 1.00 83.88 194 HIS A CA 1
ATOM 1512 C C . HIS A 1 194 ? -20.570 1.597 9.709 1.00 83.88 194 HIS A C 1
ATOM 1514 O O . HIS A 1 194 ? -21.282 0.689 9.288 1.00 83.88 194 HIS A O 1
ATOM 1520 N N . ASP A 1 195 ? -20.983 2.440 10.653 1.00 83.12 195 ASP A N 1
ATOM 1521 C CA . ASP A 1 195 ? -22.347 2.489 11.206 1.00 83.12 195 ASP A CA 1
ATOM 1522 C C . ASP A 1 195 ? -22.880 1.165 11.804 1.00 83.12 195 ASP A C 1
ATOM 1524 O O . ASP A 1 195 ? -24.053 1.053 12.155 1.00 83.12 195 ASP A O 1
ATOM 1528 N N . GLY A 1 196 ? -21.997 0.177 11.998 1.00 86.12 196 GLY A N 1
ATOM 1529 C CA . GLY A 1 196 ? -22.332 -1.166 12.474 1.00 86.12 196 GLY A CA 1
ATOM 1530 C C . GLY A 1 196 ? -22.836 -2.125 11.388 1.00 86.12 196 GLY A C 1
ATOM 1531 O O . GLY A 1 196 ? -23.306 -3.209 11.733 1.00 86.12 196 GLY A O 1
ATOM 1532 N N . GLU A 1 197 ? -22.736 -1.771 10.105 1.00 89.12 197 GLU A N 1
ATOM 1533 C CA . GLU A 1 197 ? -23.227 -2.577 8.981 1.00 89.12 197 GLU A CA 1
ATOM 1534 C C . GLU A 1 197 ? -22.117 -2.946 7.980 1.00 89.12 197 GLU A C 1
ATOM 1536 O O . GLU A 1 197 ? -21.073 -2.299 7.891 1.00 89.12 197 GLU A O 1
ATOM 1541 N N . VAL A 1 198 ? -22.351 -4.021 7.218 1.00 94.06 198 VAL A N 1
ATOM 1542 C CA . VAL A 1 198 ? -21.498 -4.446 6.100 1.00 94.06 198 VAL A CA 1
ATOM 1543 C C . VAL A 1 198 ? -22.276 -4.255 4.803 1.00 94.06 198 VAL A C 1
ATOM 1545 O O . VAL A 1 198 ? -23.182 -5.027 4.481 1.00 94.06 198 VAL A O 1
ATOM 1548 N N . HIS A 1 199 ? -21.927 -3.227 4.036 1.00 93.81 199 HIS A N 1
ATOM 1549 C CA . HIS A 1 199 ? -22.532 -2.982 2.729 1.00 93.81 199 HIS A CA 1
ATOM 1550 C C . HIS A 1 199 ? -21.844 -3.823 1.642 1.00 93.81 199 HIS A C 1
ATOM 1552 O O . HIS A 1 199 ? -20.653 -4.109 1.723 1.00 93.81 199 HIS A O 1
ATOM 1558 N N . SER A 1 200 ? -22.582 -4.253 0.613 1.00 95.69 200 SER A N 1
ATOM 1559 C CA . SER A 1 200 ? -22.032 -5.077 -0.482 1.00 95.69 200 SER A CA 1
ATOM 1560 C C . SER A 1 200 ? -21.298 -4.268 -1.557 1.00 95.69 200 SER A C 1
ATOM 1562 O O . SER A 1 200 ? -20.480 -4.813 -2.302 1.00 95.69 200 SER A O 1
ATOM 1564 N N . VAL A 1 201 ? -21.602 -2.975 -1.643 1.00 96.44 201 VAL A N 1
ATOM 1565 C CA . VAL A 1 201 ? -21.014 -2.001 -2.563 1.00 96.44 201 VAL A CA 1
ATOM 1566 C C . VAL A 1 201 ? -20.675 -0.764 -1.757 1.00 96.44 201 VAL A C 1
ATOM 1568 O O . VAL A 1 201 ? -21.473 -0.343 -0.924 1.00 96.44 201 VAL A O 1
ATOM 1571 N N . GLU A 1 202 ? -19.513 -0.193 -2.035 1.00 95.25 202 GLU A N 1
ATOM 1572 C CA . GLU A 1 202 ? -18.919 0.860 -1.234 1.00 95.25 202 GLU A CA 1
ATOM 1573 C C . GLU A 1 202 ? -18.204 1.917 -2.054 1.00 95.25 202 GLU A C 1
ATOM 1575 O O . GLU A 1 202 ? -17.739 1.651 -3.164 1.00 95.25 202 GLU A O 1
ATOM 1580 N N . ARG A 1 203 ? -18.068 3.119 -1.485 1.00 94.50 203 ARG A N 1
ATOM 1581 C CA . ARG A 1 203 ? -17.387 4.225 -2.160 1.00 94.50 203 ARG A CA 1
ATOM 1582 C C . ARG A 1 203 ? -15.896 4.238 -1.839 1.00 94.50 203 ARG A C 1
ATOM 1584 O O . ARG A 1 203 ? -15.461 4.553 -0.730 1.00 94.50 203 ARG A O 1
ATOM 1591 N N . PHE A 1 204 ? -15.086 3.979 -2.857 1.00 95.62 204 PHE A N 1
ATOM 1592 C CA . PHE A 1 204 ? -13.636 4.023 -2.757 1.00 95.62 204 PHE A CA 1
ATOM 1593 C C . PHE A 1 204 ? -13.077 5.383 -3.185 1.00 95.62 204 PHE A C 1
ATOM 1595 O O . PHE A 1 204 ? -13.446 5.942 -4.217 1.00 95.62 204 PHE A O 1
ATOM 1602 N N . ASP A 1 205 ? -12.131 5.875 -2.387 1.00 94.94 205 ASP A N 1
ATOM 1603 C CA . ASP A 1 205 ? -11.173 6.931 -2.723 1.00 94.94 205 ASP A CA 1
ATOM 1604 C C . ASP A 1 205 ? -9.791 6.528 -2.174 1.00 94.94 205 ASP A C 1
ATOM 1606 O O . ASP A 1 205 ? -9.384 6.955 -1.093 1.00 94.94 205 ASP A O 1
ATOM 1610 N N . HIS A 1 206 ? -9.143 5.559 -2.840 1.00 97.31 206 HIS A N 1
ATOM 1611 C CA . HIS A 1 206 ? -7.913 4.922 -2.347 1.00 97.31 206 HIS A CA 1
ATOM 1612 C C . HIS A 1 206 ? -6.802 4.927 -3.403 1.00 97.31 206 HIS A C 1
ATOM 1614 O O . HIS A 1 206 ? -7.014 4.517 -4.547 1.00 97.31 206 HIS A O 1
ATOM 1620 N N . ALA A 1 207 ? -5.584 5.274 -2.989 1.00 98.12 207 ALA A N 1
ATOM 1621 C CA . ALA A 1 207 ? -4.359 4.998 -3.731 1.00 98.12 207 ALA A CA 1
ATOM 1622 C C . ALA A 1 207 ? -3.599 3.832 -3.077 1.00 98.12 207 ALA A C 1
ATOM 1624 O O . ALA A 1 207 ? -3.131 3.935 -1.941 1.00 98.12 207 ALA A O 1
ATOM 1625 N N . LEU A 1 208 ? -3.468 2.719 -3.799 1.00 98.62 208 LEU A N 1
ATOM 1626 C CA . LEU A 1 208 ? -2.680 1.562 -3.377 1.00 98.62 208 LEU A CA 1
ATOM 1627 C C . LEU A 1 208 ? -1.284 1.634 -3.996 1.00 98.62 208 LEU A C 1
ATOM 1629 O O . LEU A 1 208 ? -1.161 1.778 -5.212 1.00 98.62 208 LEU A O 1
ATOM 1633 N N . TYR A 1 209 ? -0.248 1.481 -3.178 1.00 98.69 209 TYR A N 1
ATOM 1634 C CA . TYR A 1 209 ? 1.159 1.472 -3.575 1.00 98.69 209 TYR A CA 1
ATOM 1635 C C . TYR A 1 209 ? 1.790 0.118 -3.250 1.00 98.69 209 TYR A C 1
ATOM 1637 O O . TYR A 1 209 ? 1.626 -0.405 -2.150 1.00 98.69 209 TYR A O 1
ATOM 1645 N N . LEU A 1 210 ? 2.546 -0.440 -4.190 1.00 98.44 210 LEU A N 1
ATOM 1646 C CA . LEU A 1 210 ? 3.150 -1.765 -4.081 1.00 98.44 210 LEU A CA 1
ATOM 1647 C C . LEU A 1 210 ? 4.625 -1.732 -4.494 1.00 98.44 210 LEU A C 1
ATOM 1649 O O . LEU A 1 210 ? 4.996 -1.053 -5.451 1.00 98.44 210 LEU A O 1
ATOM 1653 N N . GLN A 1 211 ? 5.470 -2.491 -3.796 1.00 98.31 211 GLN A N 1
ATOM 1654 C CA . GLN A 1 211 ? 6.836 -2.803 -4.236 1.00 98.31 211 GLN A CA 1
ATOM 1655 C C . GLN A 1 211 ? 7.018 -4.317 -4.366 1.00 98.31 211 GLN A C 1
ATOM 1657 O O . GLN A 1 211 ? 6.743 -5.050 -3.420 1.00 98.31 211 GLN A O 1
ATOM 1662 N N . HIS A 1 212 ? 7.503 -4.781 -5.522 1.00 97.56 212 HIS A N 1
ATOM 1663 C CA . HIS A 1 212 ? 7.864 -6.183 -5.736 1.00 97.56 212 HIS A CA 1
ATOM 1664 C C . HIS A 1 212 ? 8.863 -6.331 -6.891 1.00 97.56 212 HIS A C 1
ATOM 1666 O O . HIS A 1 212 ? 8.572 -5.956 -8.028 1.00 97.56 212 HIS A O 1
ATOM 1672 N N . ALA A 1 213 ? 10.033 -6.912 -6.636 1.00 97.19 213 ALA A N 1
ATOM 1673 C CA . ALA A 1 213 ? 11.139 -6.893 -7.596 1.00 97.19 213 ALA A CA 1
ATOM 1674 C C . ALA A 1 213 ? 10.886 -7.700 -8.886 1.00 97.19 213 ALA A C 1
ATOM 1676 O O . ALA A 1 213 ? 11.380 -7.358 -9.968 1.00 97.19 213 ALA A O 1
ATOM 1677 N N . ALA A 1 214 ? 10.055 -8.741 -8.818 1.00 95.25 214 ALA A N 1
ATOM 1678 C CA . ALA A 1 214 ? 9.621 -9.446 -10.021 1.00 95.25 214 ALA A CA 1
ATOM 1679 C C . ALA A 1 214 ? 8.722 -8.600 -10.948 1.00 95.25 214 ALA A C 1
ATOM 1681 O O . ALA A 1 214 ? 8.735 -8.825 -12.155 1.00 95.25 214 ALA A O 1
ATOM 1682 N N . TRP A 1 215 ? 7.992 -7.597 -10.437 1.00 96.12 215 TRP A N 1
ATOM 1683 C CA . TRP A 1 215 ? 7.224 -6.680 -11.293 1.00 96.12 215 TRP A CA 1
ATOM 1684 C C . TRP A 1 215 ? 8.159 -5.730 -12.048 1.00 96.12 215 TRP A C 1
ATOM 1686 O O . TRP A 1 215 ? 8.039 -5.573 -13.261 1.00 96.12 215 TRP A O 1
ATOM 1696 N N . ASP A 1 216 ? 9.190 -5.207 -11.383 1.00 96.12 216 ASP A N 1
ATOM 1697 C CA . ASP A 1 216 ? 10.252 -4.402 -12.010 1.00 96.12 216 ASP A CA 1
ATOM 1698 C C . ASP A 1 216 ? 10.983 -5.156 -13.140 1.00 96.12 216 ASP A C 1
ATOM 1700 O O . ASP A 1 216 ? 11.523 -4.555 -14.074 1.00 96.12 216 ASP A O 1
ATOM 1704 N N . SER A 1 217 ? 10.958 -6.491 -13.081 1.00 95.50 217 SER A N 1
ATOM 1705 C CA . SER A 1 217 ? 11.532 -7.381 -14.093 1.00 95.50 217 SER A CA 1
ATOM 1706 C C . SER A 1 217 ? 10.695 -7.493 -15.377 1.00 95.50 217 SER A C 1
ATOM 1708 O O . SER A 1 217 ? 11.232 -7.918 -16.401 1.00 95.50 217 SER A O 1
ATOM 1710 N N . ILE A 1 218 ? 9.403 -7.139 -15.341 1.00 94.38 218 ILE A N 1
ATOM 1711 C CA . ILE A 1 218 ? 8.446 -7.357 -16.446 1.00 94.38 218 ILE A CA 1
ATOM 1712 C C . ILE A 1 218 ? 7.769 -6.084 -16.967 1.00 94.38 218 ILE A C 1
ATOM 1714 O O . ILE A 1 218 ? 7.260 -6.113 -18.086 1.00 94.38 218 ILE A O 1
ATOM 1718 N N . VAL A 1 219 ? 7.776 -4.981 -16.211 1.00 95.19 219 VAL A N 1
ATOM 1719 C CA . VAL A 1 219 ? 7.223 -3.694 -16.671 1.00 95.19 219 VAL A CA 1
ATOM 1720 C C . VAL A 1 219 ? 8.026 -3.075 -17.817 1.00 95.19 219 VAL A C 1
ATOM 1722 O O . VAL A 1 219 ? 9.234 -3.296 -17.960 1.00 95.19 219 VAL A O 1
ATOM 1725 N N . ASP A 1 220 ? 7.353 -2.256 -18.615 1.00 94.12 220 ASP A N 1
ATOM 1726 C CA . ASP A 1 220 ? 7.945 -1.400 -19.639 1.00 94.12 220 ASP A CA 1
ATOM 1727 C C . ASP A 1 220 ? 8.490 -0.083 -19.041 1.00 94.12 220 ASP A C 1
ATOM 1729 O O . ASP A 1 220 ? 8.562 0.125 -17.823 1.00 94.12 220 ASP A O 1
ATOM 1733 N N . GLY A 1 221 ? 8.939 0.832 -19.906 1.00 92.44 221 GLY A N 1
ATOM 1734 C CA . GLY A 1 221 ? 9.295 2.198 -19.519 1.00 92.44 221 GLY A CA 1
ATOM 1735 C C . GLY A 1 221 ? 8.091 2.983 -18.984 1.00 92.44 221 GLY A C 1
ATOM 1736 O O . GLY A 1 221 ? 6.955 2.749 -19.384 1.00 92.44 221 GLY A O 1
ATOM 1737 N N . TYR A 1 222 ? 8.337 3.944 -18.092 1.00 95.25 222 TYR A N 1
ATOM 1738 C CA . TYR A 1 222 ? 7.290 4.856 -17.623 1.00 95.25 222 TYR A CA 1
ATOM 1739 C C . TYR A 1 222 ? 6.724 5.694 -18.774 1.00 95.25 222 TYR A C 1
ATOM 1741 O O . TYR A 1 222 ? 7.496 6.268 -19.544 1.00 95.25 222 TYR A O 1
ATOM 1749 N N . VAL A 1 223 ? 5.395 5.793 -18.852 1.00 94.62 223 VAL A N 1
ATOM 1750 C CA . VAL A 1 223 ? 4.695 6.548 -19.902 1.00 94.62 223 VAL A CA 1
ATOM 1751 C C . VAL A 1 223 ? 4.101 7.842 -19.345 1.00 94.62 223 VAL A C 1
ATOM 1753 O O . VAL A 1 223 ? 4.484 8.920 -19.790 1.00 94.62 223 VAL A O 1
ATOM 1756 N N . ASN A 1 224 ? 3.183 7.751 -18.376 1.00 95.56 224 ASN A N 1
ATOM 1757 C CA . ASN A 1 224 ? 2.572 8.905 -17.714 1.00 95.56 224 ASN A CA 1
ATOM 1758 C C . ASN A 1 224 ? 1.950 8.505 -16.359 1.00 95.56 224 ASN A C 1
ATOM 1760 O O . ASN A 1 224 ? 1.895 7.321 -16.034 1.00 95.56 224 ASN A O 1
ATOM 1764 N N . SER A 1 225 ? 1.464 9.478 -15.583 1.00 94.19 225 SER A N 1
ATOM 1765 C CA . SER A 1 225 ? 0.955 9.297 -14.210 1.00 94.19 225 SER A CA 1
ATOM 1766 C C . SER A 1 225 ? -0.340 8.478 -14.087 1.00 94.19 225 SER A C 1
ATOM 1768 O O . SER A 1 225 ? -0.697 8.050 -12.987 1.00 94.19 225 SER A O 1
ATOM 1770 N N . ASP A 1 226 ? -1.044 8.293 -15.200 1.00 94.75 226 ASP A N 1
ATOM 1771 C CA . ASP A 1 226 ? -2.337 7.623 -15.361 1.00 94.75 226 ASP A CA 1
ATOM 1772 C C . ASP A 1 226 ? -2.271 6.376 -16.269 1.00 94.75 226 ASP A C 1
ATOM 1774 O O . ASP A 1 226 ? -3.202 5.568 -16.294 1.00 94.75 226 ASP A O 1
ATOM 1778 N N . VAL A 1 227 ? -1.163 6.178 -16.994 1.00 96.44 227 VAL A N 1
ATOM 1779 C CA . VAL A 1 227 ? -1.001 5.065 -17.939 1.00 96.44 227 VAL A CA 1
ATOM 1780 C C . VAL A 1 227 ? -0.535 3.810 -17.204 1.00 96.44 227 VAL A C 1
ATOM 1782 O O . VAL A 1 227 ? 0.603 3.718 -16.741 1.00 96.44 227 VAL A O 1
ATOM 1785 N N . ARG A 1 228 ? -1.430 2.822 -17.127 1.00 97.44 228 ARG A N 1
ATOM 1786 C CA . ARG A 1 228 ? -1.158 1.500 -16.551 1.00 97.44 228 ARG A CA 1
ATOM 1787 C C . ARG A 1 228 ? -0.231 0.683 -17.454 1.00 97.44 228 ARG A C 1
ATOM 1789 O O . ARG A 1 228 ? -0.448 0.583 -18.664 1.00 97.44 228 ARG A O 1
ATOM 1796 N N . ASP A 1 229 ? 0.765 0.060 -16.838 1.00 96.50 229 ASP A N 1
ATOM 1797 C CA . ASP A 1 229 ? 1.606 -0.958 -17.454 1.00 96.50 229 ASP A CA 1
ATOM 1798 C C . ASP A 1 229 ? 0.773 -2.209 -17.784 1.00 96.50 229 ASP A C 1
ATOM 1800 O O . ASP A 1 229 ? -0.124 -2.593 -17.029 1.00 96.50 229 ASP A O 1
ATOM 1804 N N . GLN A 1 230 ? 1.043 -2.839 -18.929 1.00 95.50 230 GLN A N 1
ATOM 1805 C CA . GLN A 1 230 ? 0.249 -3.971 -19.420 1.00 95.50 230 GLN A CA 1
ATOM 1806 C C . GLN A 1 230 ? 0.541 -5.290 -18.691 1.00 95.50 230 GLN A C 1
ATOM 1808 O O . GLN A 1 230 ? -0.308 -6.178 -18.695 1.00 95.50 230 GLN A O 1
ATOM 1813 N N . ALA A 1 231 ? 1.723 -5.443 -18.088 1.00 94.62 231 ALA A N 1
ATOM 1814 C CA . ALA A 1 231 ? 2.127 -6.663 -17.397 1.00 94.62 231 ALA A CA 1
ATOM 1815 C C . ALA A 1 231 ? 1.617 -6.712 -15.948 1.00 94.62 231 ALA A C 1
ATOM 1817 O O . ALA A 1 231 ? 1.340 -7.798 -15.445 1.00 94.62 231 ALA A O 1
ATOM 1818 N N . THR A 1 232 ? 1.479 -5.557 -15.286 1.00 96.12 232 THR A N 1
ATOM 1819 C CA . THR A 1 232 ? 1.004 -5.473 -13.889 1.00 96.12 232 THR A CA 1
ATOM 1820 C C . THR A 1 232 ? -0.418 -4.931 -13.749 1.00 96.12 232 THR A C 1
ATOM 1822 O O . THR A 1 232 ? -1.079 -5.215 -12.755 1.00 96.12 232 THR A O 1
ATOM 1825 N N . GLY A 1 233 ? -0.909 -4.133 -14.705 1.00 96.69 233 GLY A N 1
ATOM 1826 C CA . GLY A 1 233 ? -2.175 -3.397 -14.582 1.00 96.69 233 GLY A CA 1
ATOM 1827 C C . GLY A 1 233 ? -2.103 -2.160 -13.671 1.00 96.69 233 GLY A C 1
ATOM 1828 O O . GLY A 1 233 ? -3.125 -1.499 -13.459 1.00 96.69 233 GLY A O 1
ATOM 1829 N N . PHE A 1 234 ? -0.913 -1.832 -13.155 1.00 98.06 234 PHE A N 1
ATOM 1830 C CA . PHE A 1 234 ? -0.625 -0.690 -12.282 1.00 98.06 234 PHE A CA 1
ATOM 1831 C C . PHE A 1 234 ? 0.131 0.396 -13.054 1.00 98.06 234 PHE A C 1
ATOM 1833 O O . PHE A 1 234 ? 0.835 0.119 -14.022 1.00 98.06 234 PHE A O 1
ATOM 1840 N N . VAL A 1 235 ? 0.058 1.646 -12.602 1.00 98.12 235 VAL A N 1
ATOM 1841 C CA . VAL A 1 235 ? 1.006 2.680 -13.041 1.00 98.12 235 VAL A CA 1
ATOM 1842 C C . VAL A 1 235 ? 2.318 2.446 -12.290 1.00 98.12 235 VAL A C 1
ATOM 1844 O O . VAL A 1 235 ? 2.335 2.519 -11.067 1.00 98.12 235 VAL A O 1
ATOM 1847 N N . ARG A 1 236 ? 3.431 2.163 -12.971 1.00 97.62 236 ARG A N 1
ATOM 1848 C CA . ARG A 1 236 ? 4.763 2.094 -12.328 1.00 97.62 236 ARG A CA 1
ATOM 1849 C C . ARG A 1 236 ? 5.335 3.492 -12.062 1.00 97.62 236 ARG A C 1
ATOM 1851 O O . ARG A 1 236 ? 4.996 4.433 -12.767 1.00 97.62 236 ARG A O 1
ATOM 1858 N N . SER A 1 237 ? 6.251 3.644 -11.110 1.00 98.38 237 SER A N 1
ATOM 1859 C CA . SER A 1 237 ? 6.951 4.911 -10.861 1.00 98.38 237 SER A CA 1
ATOM 1860 C C . SER A 1 237 ? 7.988 5.191 -11.949 1.00 98.38 237 SER A C 1
ATOM 1862 O O . SER A 1 237 ? 8.542 4.274 -12.569 1.00 98.38 237 SER A O 1
ATOM 1864 N N . ASN A 1 238 ? 8.310 6.463 -12.187 1.00 97.25 238 ASN A N 1
ATOM 1865 C CA . ASN A 1 238 ? 9.234 6.857 -13.252 1.00 97.25 238 ASN A CA 1
ATOM 1866 C C . ASN A 1 238 ? 10.710 6.512 -12.964 1.00 97.25 238 ASN A C 1
ATOM 1868 O O . ASN A 1 238 ? 11.523 6.440 -13.883 1.00 97.25 238 ASN A O 1
ATOM 1872 N N . ARG A 1 239 ? 11.049 6.252 -11.697 1.00 97.38 239 ARG A N 1
ATOM 1873 C CA . ARG A 1 239 ? 12.391 5.912 -11.176 1.00 97.38 239 ARG A CA 1
ATOM 1874 C C . ARG A 1 239 ? 12.257 5.034 -9.916 1.00 97.38 239 ARG A C 1
ATOM 1876 O O . ARG A 1 239 ? 11.142 4.919 -9.406 1.00 97.38 239 ARG A O 1
ATOM 1883 N N . PRO A 1 240 ? 13.346 4.418 -9.415 1.00 98.25 240 PRO A N 1
ATOM 1884 C CA . PRO A 1 240 ? 13.370 3.707 -8.131 1.00 98.25 240 PRO A CA 1
ATOM 1885 C C . PRO A 1 240 ? 13.104 4.602 -6.915 1.00 98.25 240 PRO A C 1
ATOM 1887 O O . PRO A 1 240 ? 13.434 5.792 -6.940 1.00 98.25 240 PRO A O 1
ATOM 1890 N N . ALA A 1 241 ? 12.576 4.012 -5.838 1.00 98.38 241 ALA A N 1
ATOM 1891 C CA . ALA A 1 241 ? 12.141 4.699 -4.619 1.00 98.38 241 ALA A CA 1
ATOM 1892 C C . ALA A 1 241 ? 13.190 5.664 -4.041 1.00 98.38 241 ALA A C 1
ATOM 1894 O O . ALA A 1 241 ? 12.858 6.804 -3.719 1.00 98.38 241 ALA A O 1
ATOM 1895 N N . LYS A 1 242 ? 14.471 5.275 -3.994 1.00 98.25 242 LYS A N 1
ATOM 1896 C CA . LYS A 1 242 ? 15.577 6.101 -3.463 1.00 98.25 242 LYS A CA 1
ATOM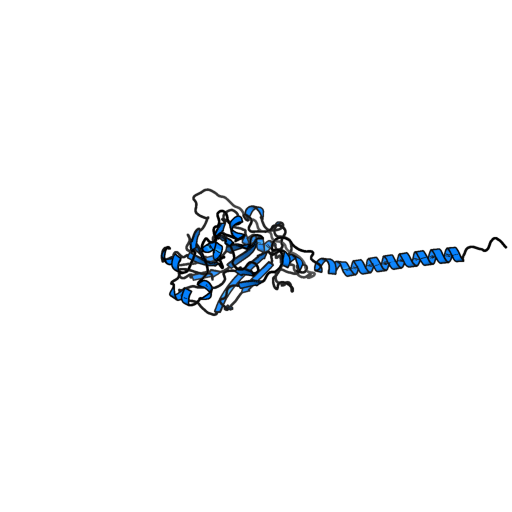 1897 C C . LYS A 1 242 ? 15.778 7.459 -4.142 1.00 98.25 242 LYS A C 1
ATOM 1899 O O . LYS A 1 242 ? 16.529 8.283 -3.637 1.00 98.25 242 LYS A O 1
ATOM 1904 N N . GLN A 1 243 ? 15.175 7.682 -5.312 1.00 98.19 243 GLN A N 1
ATOM 1905 C CA . GLN A 1 243 ? 15.294 8.943 -6.048 1.00 98.19 243 GLN A CA 1
ATOM 1906 C C . GLN A 1 243 ? 14.190 9.960 -5.720 1.00 98.19 243 GLN A C 1
ATOM 1908 O O . GLN A 1 243 ? 14.236 11.079 -6.235 1.00 98.19 243 GLN A O 1
ATOM 1913 N N . PHE A 1 244 ? 13.178 9.579 -4.934 1.00 98.00 244 PHE A N 1
ATOM 1914 C CA . PHE A 1 244 ? 12.044 10.452 -4.600 1.00 98.00 244 PHE A CA 1
ATOM 1915 C C . PHE A 1 244 ? 11.475 10.259 -3.181 1.00 98.00 244 PHE A C 1
ATOM 1917 O O . PHE A 1 244 ? 10.826 11.171 -2.669 1.00 98.00 244 PHE A O 1
ATOM 1924 N N . MET A 1 245 ? 11.774 9.128 -2.534 1.00 98.25 245 MET A N 1
ATOM 1925 C CA . MET A 1 245 ? 11.450 8.811 -1.142 1.00 98.25 245 MET A CA 1
ATOM 1926 C C . MET A 1 245 ? 12.670 9.019 -0.236 1.00 98.25 245 MET A C 1
ATOM 1928 O O . MET A 1 245 ? 13.796 8.696 -0.616 1.00 98.25 245 MET A O 1
ATOM 1932 N N . ALA A 1 246 ? 12.441 9.444 1.005 1.00 97.44 246 ALA A N 1
ATOM 1933 C CA . ALA A 1 246 ? 13.442 9.422 2.067 1.00 97.44 246 ALA A CA 1
ATOM 1934 C C . ALA A 1 246 ? 13.536 7.998 2.651 1.00 97.44 246 ALA A C 1
ATOM 1936 O O . ALA A 1 246 ? 12.945 7.662 3.672 1.00 97.44 246 ALA A O 1
ATOM 1937 N N . THR A 1 247 ? 14.206 7.091 1.933 1.00 97.00 247 THR A N 1
ATOM 1938 C CA . THR A 1 247 ? 14.167 5.650 2.253 1.00 97.00 247 THR A CA 1
ATOM 1939 C C . THR A 1 247 ? 14.814 5.302 3.593 1.00 97.00 247 THR A C 1
ATOM 1941 O O . THR A 1 247 ? 14.400 4.326 4.214 1.00 97.00 247 THR A O 1
ATOM 1944 N N . ALA A 1 248 ? 15.781 6.099 4.059 1.00 96.44 248 ALA A N 1
ATOM 1945 C CA . ALA A 1 248 ? 16.402 5.942 5.377 1.00 96.44 248 ALA A CA 1
ATOM 1946 C C . ALA A 1 248 ? 15.388 6.116 6.524 1.00 96.44 248 ALA A C 1
ATOM 1948 O O . ALA A 1 248 ? 15.412 5.350 7.484 1.00 96.44 248 ALA A O 1
ATOM 1949 N N . ASP A 1 249 ? 14.441 7.042 6.364 1.00 96.31 249 ASP A N 1
ATOM 1950 C CA . ASP A 1 249 ? 13.446 7.393 7.383 1.00 96.31 249 ASP A CA 1
ATOM 1951 C C . ASP A 1 249 ? 12.232 6.444 7.361 1.00 96.31 249 ASP A C 1
ATOM 1953 O O . ASP A 1 249 ? 11.348 6.513 8.209 1.00 96.31 249 ASP A O 1
ATOM 1957 N N . SER A 1 250 ? 12.187 5.508 6.403 1.00 96.19 250 SER A N 1
ATOM 1958 C CA . SER A 1 250 ? 11.088 4.545 6.239 1.00 96.19 250 SER A CA 1
ATOM 1959 C C . SER A 1 250 ? 11.149 3.331 7.173 1.00 96.19 250 SER A C 1
ATOM 1961 O O . SER A 1 250 ? 10.366 2.403 6.996 1.00 96.19 250 SER A O 1
ATOM 1963 N N . ALA A 1 251 ? 12.095 3.273 8.118 1.00 94.06 251 ALA A N 1
ATOM 1964 C CA . ALA A 1 251 ? 12.269 2.154 9.058 1.00 94.06 251 ALA A CA 1
ATOM 1965 C C . ALA A 1 251 ? 12.317 0.748 8.398 1.00 94.06 251 ALA A C 1
ATOM 1967 O O . ALA A 1 251 ? 11.919 -0.255 8.995 1.00 94.06 251 ALA A O 1
ATOM 1968 N N . GLY A 1 252 ? 12.805 0.673 7.153 1.00 94.75 252 GLY A N 1
ATOM 1969 C CA . GLY A 1 252 ? 12.891 -0.559 6.360 1.00 94.75 252 GLY A CA 1
ATOM 1970 C C . GLY A 1 252 ? 11.635 -0.921 5.555 1.00 94.75 252 GLY A C 1
ATOM 1971 O O . GLY A 1 252 ? 11.654 -1.924 4.841 1.00 94.75 252 GLY A O 1
ATOM 1972 N N . LEU A 1 253 ? 10.560 -0.121 5.600 1.00 96.38 253 LEU A N 1
ATOM 1973 C CA . LEU A 1 253 ? 9.364 -0.358 4.780 1.00 96.38 253 LEU A CA 1
ATOM 1974 C C . LEU A 1 253 ? 9.681 -0.357 3.285 1.00 96.38 253 LEU A C 1
ATOM 1976 O O . LEU A 1 253 ? 9.160 -1.201 2.560 1.00 96.38 253 LEU A O 1
ATOM 1980 N N . LEU A 1 254 ? 10.525 0.563 2.818 1.00 97.94 254 LEU A N 1
ATOM 1981 C CA . LEU A 1 254 ? 10.835 0.719 1.397 1.00 97.94 254 LEU A CA 1
ATOM 1982 C C . LEU A 1 254 ? 12.087 -0.064 1.004 1.00 97.94 254 LEU A C 1
ATOM 1984 O O . LEU A 1 254 ? 13.125 0.048 1.653 1.00 97.94 254 LEU A O 1
ATOM 1988 N N . GLN A 1 255 ? 12.024 -0.766 -0.128 1.00 97.75 255 GLN A N 1
ATOM 1989 C CA . GLN A 1 255 ? 13.222 -1.210 -0.838 1.00 97.75 255 GLN A CA 1
ATOM 1990 C C . GLN A 1 255 ? 13.742 -0.054 -1.707 1.00 97.75 255 GLN A C 1
ATOM 1992 O O . GLN A 1 255 ? 13.024 0.375 -2.617 1.00 97.75 255 GLN A O 1
ATOM 1997 N N . PRO A 1 256 ? 14.953 0.487 -1.463 1.00 98.06 256 PRO A N 1
ATOM 1998 C CA . PRO A 1 256 ? 15.395 1.723 -2.115 1.00 98.06 256 PRO A CA 1
ATOM 1999 C C . PRO A 1 256 ? 15.572 1.599 -3.634 1.00 98.06 256 PRO A C 1
ATOM 2001 O O . PRO A 1 256 ? 15.355 2.564 -4.370 1.00 98.06 256 PRO A O 1
ATOM 2004 N N . ASP A 1 257 ? 15.967 0.417 -4.104 1.00 97.94 257 ASP A N 1
ATOM 2005 C CA . ASP A 1 257 ? 16.297 0.148 -5.506 1.00 97.94 257 ASP A CA 1
ATOM 2006 C C . ASP A 1 257 ? 15.114 -0.309 -6.368 1.00 97.94 257 ASP A C 1
ATOM 2008 O O . ASP A 1 257 ? 15.253 -0.361 -7.590 1.00 97.94 257 ASP A O 1
ATOM 2012 N N . LEU A 1 258 ? 13.949 -0.570 -5.766 1.00 98.19 258 LEU A N 1
ATOM 2013 C CA . LEU A 1 258 ? 12.746 -0.976 -6.495 1.00 98.19 258 LEU A CA 1
ATOM 2014 C C . LEU A 1 258 ? 11.898 0.223 -6.935 1.00 98.19 258 LEU A C 1
ATOM 2016 O O . LEU A 1 258 ? 11.849 1.267 -6.273 1.00 98.19 258 LEU A O 1
ATOM 2020 N N . LEU A 1 259 ? 11.190 0.056 -8.049 1.00 98.38 259 LEU A N 1
ATOM 2021 C CA . LEU A 1 259 ? 10.084 0.914 -8.464 1.00 98.38 259 LEU A CA 1
ATOM 2022 C C . LEU A 1 259 ? 8.908 0.757 -7.496 1.00 98.38 259 LEU A C 1
ATOM 2024 O O . LEU A 1 259 ? 8.802 -0.225 -6.767 1.00 98.38 259 LEU A O 1
ATOM 2028 N N . VAL A 1 260 ? 8.005 1.732 -7.512 1.00 98.56 260 VAL A N 1
ATOM 2029 C CA . VAL A 1 260 ? 6.721 1.675 -6.807 1.00 98.56 260 VAL A CA 1
ATOM 2030 C C . VAL A 1 260 ? 5.621 1.567 -7.850 1.00 98.56 260 VAL A C 1
ATOM 2032 O O . VAL A 1 260 ? 5.636 2.291 -8.840 1.00 98.56 260 VAL A O 1
ATOM 2035 N N . HIS A 1 261 ? 4.652 0.692 -7.634 1.00 98.56 261 HIS A N 1
ATOM 2036 C CA . HIS A 1 261 ? 3.519 0.477 -8.527 1.00 98.56 261 HIS A CA 1
ATOM 2037 C C . HIS A 1 261 ? 2.263 1.023 -7.852 1.00 98.56 261 HIS A C 1
ATOM 2039 O O . HIS A 1 261 ? 2.012 0.701 -6.696 1.00 98.56 261 HIS A O 1
ATOM 2045 N N . ARG A 1 262 ? 1.484 1.855 -8.548 1.00 98.44 262 ARG A N 1
ATOM 2046 C CA . ARG A 1 262 ? 0.267 2.503 -8.046 1.00 98.44 262 ARG A CA 1
ATOM 2047 C C . ARG A 1 262 ? -0.986 1.992 -8.753 1.00 98.44 262 ARG A C 1
ATOM 2049 O O . ARG A 1 262 ? -1.051 1.990 -9.983 1.00 98.44 262 ARG A O 1
ATOM 2056 N N . SER A 1 263 ? -2.002 1.647 -7.972 1.00 97.81 263 SER A N 1
ATOM 2057 C CA . SER A 1 263 ? -3.383 1.469 -8.428 1.00 97.81 263 SER A CA 1
ATOM 2058 C C . SER A 1 263 ? -4.280 2.489 -7.728 1.00 97.81 263 SER A C 1
ATOM 2060 O O . SER A 1 263 ? -4.030 2.848 -6.580 1.00 97.81 263 SER A O 1
ATOM 2062 N N . ILE A 1 264 ? -5.311 2.968 -8.422 1.00 97.56 264 ILE A N 1
ATOM 2063 C CA . ILE A 1 264 ? -6.324 3.872 -7.867 1.00 97.56 264 ILE A CA 1
ATOM 2064 C C . ILE A 1 264 ? -7.655 3.123 -7.843 1.00 97.56 264 ILE A C 1
ATOM 2066 O O . ILE A 1 264 ? -8.102 2.638 -8.886 1.00 97.56 264 ILE A O 1
ATOM 2070 N N . LEU A 1 265 ? -8.275 3.054 -6.665 1.00 96.75 265 LEU A N 1
ATOM 2071 C CA . LEU A 1 265 ? -9.651 2.606 -6.468 1.00 96.75 265 LEU A CA 1
ATOM 2072 C C . LEU A 1 265 ? -10.514 3.857 -6.300 1.00 96.75 265 LEU A C 1
ATOM 2074 O O . LEU A 1 265 ? -10.286 4.642 -5.378 1.00 96.75 265 LEU A O 1
ATOM 2078 N N . SER A 1 266 ? -11.473 4.065 -7.199 1.00 96.00 266 SER A N 1
ATOM 2079 C CA . SER A 1 266 ? -12.309 5.264 -7.198 1.00 96.00 266 SER A CA 1
ATOM 2080 C C . SER A 1 266 ? -13.740 4.941 -7.610 1.00 96.00 266 SER A C 1
ATOM 2082 O O . SER A 1 266 ? -13.950 4.201 -8.572 1.00 96.00 266 SER A O 1
ATOM 2084 N N . GLY A 1 267 ? -14.702 5.539 -6.910 1.00 95.75 267 GLY A N 1
ATOM 2085 C CA . GLY A 1 267 ? -16.129 5.351 -7.160 1.00 95.75 267 GLY A CA 1
ATOM 2086 C C . GLY A 1 267 ? -16.700 4.142 -6.428 1.00 95.75 267 GLY A C 1
ATOM 2087 O O . GLY A 1 267 ? -16.099 3.639 -5.481 1.00 95.75 267 GLY A O 1
ATOM 2088 N N . ASP A 1 268 ? -17.883 3.714 -6.854 1.00 97.12 268 ASP A N 1
ATOM 2089 C CA . ASP A 1 268 ? -18.661 2.707 -6.141 1.00 97.12 268 ASP A CA 1
ATOM 2090 C C . ASP A 1 268 ? -18.253 1.304 -6.643 1.00 97.12 268 ASP A C 1
ATOM 2092 O O . ASP A 1 268 ? -18.463 0.967 -7.811 1.00 97.12 268 ASP A O 1
ATOM 2096 N N . LEU A 1 269 ? -17.606 0.511 -5.784 1.00 97.12 269 LEU A N 1
ATOM 2097 C CA . LEU A 1 269 ? -17.016 -0.802 -6.092 1.00 97.12 269 LEU A CA 1
ATOM 2098 C C . LEU A 1 269 ? -17.548 -1.875 -5.130 1.00 97.12 269 LEU A C 1
ATOM 2100 O O . LEU A 1 269 ? -18.176 -1.554 -4.126 1.00 97.12 269 LEU A O 1
ATOM 2104 N N . ALA A 1 270 ? -17.286 -3.154 -5.411 1.00 97.44 270 ALA A N 1
ATOM 2105 C CA . ALA A 1 270 ? -17.561 -4.220 -4.448 1.00 97.44 270 ALA A CA 1
ATOM 2106 C C . ALA A 1 270 ? -16.772 -3.988 -3.147 1.00 97.44 270 ALA A C 1
ATOM 2108 O O . ALA A 1 270 ? -15.601 -3.602 -3.187 1.00 97.44 270 ALA A O 1
ATOM 2109 N N . ASN A 1 271 ? -17.411 -4.228 -2.003 1.00 97.19 271 ASN A N 1
ATOM 2110 C CA . ASN A 1 271 ? -16.777 -4.090 -0.696 1.00 97.19 271 ASN A CA 1
ATOM 2111 C C . ASN A 1 271 ? -15.897 -5.320 -0.390 1.00 97.19 271 ASN A C 1
ATOM 2113 O O . ASN A 1 271 ? -16.313 -6.237 0.318 1.00 97.19 271 ASN A O 1
ATOM 2117 N N . GLU A 1 272 ? -14.709 -5.381 -0.997 1.00 97.00 272 GLU A N 1
ATOM 2118 C CA . GLU A 1 272 ? -13.799 -6.529 -0.914 1.00 97.00 272 GLU A CA 1
ATOM 2119 C C . GLU A 1 272 ? -12.320 -6.130 -0.770 1.00 97.00 272 GLU A C 1
ATOM 2121 O O . GLU A 1 272 ? -11.855 -5.132 -1.331 1.00 97.00 272 GLU A O 1
ATOM 2126 N N . ASP A 1 273 ? -11.558 -6.958 -0.049 1.00 98.00 273 ASP A N 1
ATOM 2127 C CA . ASP A 1 273 ? -10.123 -6.754 0.134 1.00 98.00 273 ASP A CA 1
ATOM 2128 C C . ASP A 1 273 ? -9.352 -6.978 -1.167 1.00 98.00 273 ASP A C 1
ATOM 2130 O O . ASP A 1 273 ? -9.424 -8.040 -1.796 1.00 98.00 273 ASP A O 1
ATOM 2134 N N . GLN A 1 274 ? -8.521 -6.006 -1.525 1.00 98.06 274 GLN A N 1
ATOM 2135 C CA . GLN A 1 274 ? -7.659 -6.097 -2.689 1.00 98.06 274 GLN A CA 1
ATOM 2136 C C . GLN A 1 274 ? -6.458 -7.009 -2.419 1.00 98.06 274 GLN A C 1
ATOM 2138 O O . GLN A 1 274 ? -5.699 -6.833 -1.461 1.00 98.06 274 GLN A O 1
ATOM 2143 N N . ARG A 1 275 ? -6.264 -7.984 -3.310 1.00 97.62 275 ARG A N 1
ATOM 2144 C CA . ARG A 1 275 ? -5.171 -8.961 -3.264 1.00 97.62 275 ARG A CA 1
ATOM 2145 C C . ARG A 1 275 ? -4.496 -9.036 -4.619 1.00 97.62 275 ARG A C 1
ATOM 2147 O O . ARG A 1 275 ? -5.163 -9.189 -5.640 1.00 97.62 275 ARG A O 1
ATOM 2154 N N . PHE A 1 276 ? -3.171 -8.943 -4.627 1.00 97.50 276 PHE A N 1
ATOM 2155 C CA . PHE A 1 276 ? -2.384 -8.944 -5.857 1.00 97.50 276 PHE A CA 1
ATOM 2156 C C . PHE A 1 276 ? -1.406 -10.108 -5.852 1.00 97.50 276 PHE A C 1
ATOM 2158 O O . PHE A 1 276 ? -0.444 -10.116 -5.082 1.00 97.50 276 PHE A O 1
ATOM 2165 N N . SER A 1 277 ? -1.658 -11.089 -6.719 1.00 96.25 277 SER A N 1
ATOM 2166 C CA . SER A 1 277 ? -0.768 -12.231 -6.904 1.00 96.25 277 SER A CA 1
ATOM 2167 C C . SER A 1 277 ? 0.595 -11.781 -7.429 1.00 96.25 277 SER A C 1
ATOM 2169 O O . SER A 1 277 ? 0.706 -10.992 -8.370 1.00 96.25 277 SER A O 1
ATOM 2171 N N . ILE A 1 278 ? 1.642 -12.328 -6.828 1.00 93.81 278 ILE A N 1
ATOM 2172 C CA . ILE A 1 278 ? 3.044 -12.043 -7.122 1.00 93.81 278 ILE A CA 1
ATOM 2173 C C . ILE A 1 278 ? 3.806 -13.362 -7.255 1.00 93.81 278 ILE A C 1
ATOM 2175 O O . ILE A 1 278 ? 3.433 -14.388 -6.693 1.00 93.81 278 ILE A O 1
ATOM 2179 N N . SER A 1 279 ? 4.868 -13.356 -8.055 1.00 92.69 279 SER A N 1
ATOM 2180 C CA . SER A 1 279 ? 5.696 -14.540 -8.300 1.00 92.69 279 SER A CA 1
ATOM 2181 C C . SER A 1 279 ? 7.139 -14.122 -8.535 1.00 92.69 279 SER A C 1
ATOM 2183 O O . SER A 1 279 ? 7.375 -13.095 -9.164 1.00 92.69 279 SER A O 1
ATOM 2185 N N . GLY A 1 280 ? 8.096 -14.905 -8.039 1.00 93.38 280 GLY A N 1
ATOM 2186 C CA . GLY A 1 280 ? 9.517 -14.546 -8.041 1.00 93.38 280 GLY A CA 1
ATOM 2187 C C . GLY A 1 280 ? 9.961 -13.892 -6.730 1.00 93.38 280 GLY A C 1
ATOM 2188 O O . GLY A 1 280 ? 9.201 -13.830 -5.770 1.00 93.38 280 GLY A O 1
ATOM 2189 N N . ASP A 1 281 ? 11.209 -13.433 -6.688 1.00 94.69 281 ASP A N 1
ATOM 2190 C CA . ASP A 1 281 ? 11.798 -12.819 -5.495 1.00 94.69 281 ASP A CA 1
ATOM 2191 C C . ASP A 1 281 ? 11.173 -11.424 -5.227 1.00 94.69 281 ASP A C 1
ATOM 2193 O O . ASP A 1 281 ? 11.031 -10.626 -6.166 1.00 94.69 281 ASP A O 1
ATOM 2197 N N . PRO A 1 282 ? 10.780 -11.106 -3.975 1.00 94.31 282 PRO A N 1
ATOM 2198 C CA . PRO A 1 282 ? 10.175 -9.820 -3.638 1.00 94.31 282 PRO A CA 1
ATOM 2199 C C . PRO A 1 282 ? 11.163 -8.646 -3.601 1.00 94.31 282 PRO A C 1
ATOM 2201 O O . PRO A 1 282 ? 10.733 -7.498 -3.733 1.00 94.31 282 PRO A O 1
ATOM 2204 N N . ILE A 1 283 ? 12.465 -8.904 -3.442 1.00 95.06 283 ILE A N 1
ATOM 2205 C CA . ILE A 1 283 ? 13.521 -7.897 -3.239 1.00 95.06 283 ILE A CA 1
ATOM 2206 C C . ILE A 1 283 ? 14.536 -7.883 -4.395 1.00 95.06 283 ILE A C 1
ATOM 2208 O O . ILE A 1 283 ? 15.006 -6.811 -4.774 1.00 95.06 283 ILE A O 1
ATOM 2212 N N . THR A 1 284 ? 14.850 -9.035 -4.988 1.00 95.31 284 THR A N 1
ATOM 2213 C CA . THR A 1 284 ? 15.883 -9.182 -6.026 1.00 95.31 284 THR A CA 1
ATOM 2214 C C . THR A 1 284 ? 15.279 -9.158 -7.437 1.00 95.31 284 THR A C 1
ATOM 2216 O O . THR A 1 284 ? 14.654 -10.138 -7.850 1.00 95.31 284 THR A O 1
ATOM 2219 N N . PRO A 1 285 ? 15.457 -8.086 -8.235 1.00 92.56 285 PRO A N 1
ATOM 2220 C CA . PRO A 1 285 ? 14.915 -8.048 -9.588 1.00 92.56 285 PRO A CA 1
ATOM 2221 C C . PRO A 1 285 ? 15.724 -8.954 -10.521 1.00 92.56 285 PRO A C 1
ATOM 2223 O O . PRO A 1 285 ? 16.952 -9.034 -10.451 1.00 92.56 285 PRO A O 1
ATOM 2226 N N . THR A 1 286 ? 15.027 -9.612 -11.441 1.00 93.38 286 THR A N 1
ATOM 2227 C CA . THR A 1 286 ? 15.637 -10.387 -12.526 1.00 93.38 286 THR A CA 1
ATOM 2228 C C . THR A 1 286 ? 15.878 -9.505 -13.757 1.00 93.38 286 THR A C 1
ATOM 2230 O O . THR A 1 286 ? 15.491 -8.336 -13.806 1.00 93.38 286 THR A O 1
ATOM 2233 N N . MET A 1 287 ? 16.566 -10.035 -14.771 1.00 90.81 287 MET A N 1
ATOM 2234 C CA . MET A 1 287 ? 16.920 -9.257 -15.959 1.00 90.81 287 MET A CA 1
ATOM 2235 C C . MET A 1 287 ? 15.676 -8.877 -16.780 1.00 90.81 287 MET A C 1
ATOM 2237 O O . MET A 1 287 ? 15.095 -9.721 -17.460 1.00 90.81 287 MET A O 1
ATOM 2241 N N . ASN A 1 288 ? 15.307 -7.593 -16.771 1.00 89.88 288 ASN A N 1
ATOM 2242 C CA . ASN A 1 288 ? 14.196 -7.079 -17.571 1.00 89.88 288 ASN A CA 1
ATOM 2243 C C . ASN A 1 288 ? 14.569 -7.014 -19.067 1.00 89.88 288 ASN A C 1
ATOM 2245 O O . ASN A 1 288 ? 15.282 -6.113 -19.524 1.00 89.88 288 ASN A O 1
ATOM 2249 N N . TRP A 1 289 ? 14.057 -7.972 -19.842 1.00 86.81 289 TRP A N 1
ATOM 2250 C CA . TRP A 1 289 ? 14.291 -8.075 -21.285 1.00 86.81 289 TRP A CA 1
ATOM 2251 C C . TRP A 1 289 ? 13.550 -7.015 -22.114 1.00 86.81 289 TRP A C 1
ATOM 2253 O O . TRP A 1 289 ? 13.955 -6.768 -23.251 1.00 86.81 289 TRP A O 1
ATOM 2263 N N . ASN A 1 290 ? 12.510 -6.355 -21.591 1.00 85.31 290 ASN A N 1
ATOM 2264 C CA . ASN A 1 290 ? 11.774 -5.321 -22.331 1.00 85.31 290 ASN A CA 1
ATOM 2265 C C . ASN A 1 290 ? 12.648 -4.091 -22.600 1.00 85.31 290 ASN A C 1
ATOM 2267 O O . ASN A 1 290 ? 12.668 -3.580 -23.721 1.00 85.31 290 ASN A O 1
ATOM 2271 N N . ASN A 1 291 ? 13.491 -3.710 -21.637 1.00 79.06 291 ASN A N 1
ATOM 2272 C CA . ASN A 1 291 ? 14.507 -2.673 -21.839 1.00 79.06 291 ASN A CA 1
ATOM 2273 C C . ASN A 1 291 ? 15.488 -3.035 -22.975 1.00 79.06 291 ASN A C 1
ATOM 2275 O O . ASN A 1 291 ? 15.871 -2.179 -23.772 1.00 79.06 291 ASN A O 1
ATOM 2279 N N . LEU A 1 292 ? 15.853 -4.317 -23.115 1.00 80.62 292 LEU A N 1
ATOM 2280 C CA . LEU A 1 292 ? 16.734 -4.776 -24.194 1.00 80.62 292 LEU A CA 1
ATOM 2281 C C . LEU A 1 292 ? 16.031 -4.808 -25.564 1.00 80.62 292 LEU A C 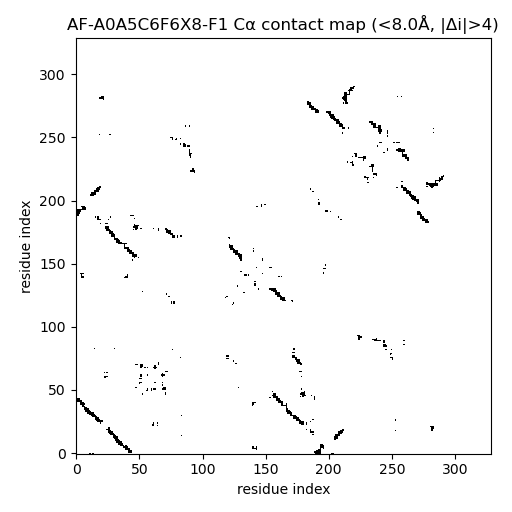1
ATOM 2283 O O . LEU A 1 292 ? 16.684 -4.565 -26.581 1.00 80.62 292 LEU A O 1
ATOM 2287 N N . LYS A 1 293 ? 14.706 -5.027 -25.620 1.00 84.00 293 LYS A N 1
ATOM 2288 C CA . LYS A 1 293 ? 13.926 -4.956 -26.876 1.00 84.00 293 LYS A CA 1
ATOM 2289 C C . LYS A 1 293 ? 14.060 -3.588 -27.555 1.00 84.00 293 LYS A C 1
ATOM 2291 O O . LYS A 1 293 ? 14.145 -3.542 -28.778 1.00 84.00 293 LYS A O 1
ATOM 2296 N N . GLN A 1 294 ? 14.162 -2.494 -26.793 1.00 79.31 294 GLN A N 1
ATOM 2297 C CA . GLN A 1 294 ? 14.365 -1.143 -27.343 1.00 79.31 294 GLN A CA 1
ATOM 2298 C C . GLN A 1 294 ? 15.737 -0.967 -28.023 1.00 79.31 294 GLN A C 1
ATOM 2300 O O . GLN A 1 294 ? 15.877 -0.179 -28.960 1.00 79.31 294 GLN A O 1
ATOM 2305 N N . LEU A 1 295 ? 16.751 -1.727 -27.596 1.00 83.69 295 LEU A N 1
ATOM 2306 C CA . LEU A 1 295 ? 18.095 -1.720 -28.186 1.00 83.69 295 LEU A CA 1
ATOM 2307 C C . LEU A 1 295 ? 18.238 -2.697 -29.365 1.00 83.69 295 LEU A C 1
ATOM 2309 O O . LEU A 1 295 ? 19.160 -2.555 -30.171 1.00 83.69 295 LEU A O 1
ATOM 2313 N N . LEU A 1 296 ? 17.327 -3.665 -29.506 1.00 88.44 296 LEU A N 1
ATOM 2314 C CA . LEU A 1 296 ? 17.383 -4.696 -30.545 1.00 88.44 296 LEU A CA 1
ATOM 2315 C C . LEU A 1 296 ? 17.455 -4.126 -31.984 1.00 88.44 296 LEU A C 1
ATOM 2317 O O . LEU A 1 296 ? 18.302 -4.606 -32.743 1.00 88.44 296 LEU A O 1
ATOM 2321 N N . PRO A 1 297 ? 16.686 -3.084 -32.380 1.00 86.12 297 PRO A N 1
ATOM 2322 C CA . PRO A 1 297 ? 16.805 -2.482 -33.712 1.00 86.12 297 PRO A CA 1
ATOM 2323 C C . PRO A 1 297 ? 18.193 -1.883 -33.974 1.00 86.12 297 PRO A C 1
ATOM 2325 O O . PRO A 1 297 ? 18.744 -2.043 -35.064 1.00 86.12 297 PRO A O 1
ATOM 2328 N N . TRP A 1 298 ? 18.794 -1.248 -32.962 1.00 87.31 298 TRP A N 1
ATOM 2329 C CA . TRP A 1 298 ? 20.142 -0.682 -33.044 1.00 87.31 298 TRP A CA 1
ATOM 2330 C C . TRP A 1 298 ? 21.211 -1.772 -33.150 1.00 87.31 298 TRP A C 1
ATOM 2332 O O . TRP A 1 298 ? 22.126 -1.649 -33.963 1.00 87.31 298 TRP A O 1
ATOM 2342 N N . GLY A 1 299 ? 21.064 -2.870 -32.400 1.00 89.81 299 GLY A N 1
ATOM 2343 C CA . GLY A 1 299 ? 21.932 -4.045 -32.508 1.00 89.81 299 GLY A CA 1
ATOM 2344 C C . GLY A 1 299 ? 21.889 -4.682 -33.901 1.00 89.81 299 GLY A C 1
ATOM 2345 O O . GLY A 1 299 ? 22.937 -4.957 -34.489 1.00 89.81 299 GLY A O 1
ATOM 2346 N N . ILE A 1 300 ? 20.689 -4.839 -34.474 1.00 91.69 300 ILE A N 1
ATOM 2347 C CA . ILE A 1 300 ? 20.496 -5.328 -35.849 1.00 91.69 300 ILE A CA 1
ATOM 2348 C C . ILE A 1 300 ? 21.137 -4.366 -36.862 1.00 91.69 300 ILE A C 1
ATOM 2350 O O . ILE A 1 300 ? 21.878 -4.808 -37.741 1.00 91.69 300 ILE A O 1
ATOM 2354 N N . GLY A 1 301 ? 20.917 -3.054 -36.720 1.00 93.31 301 GLY A N 1
ATOM 2355 C CA . GLY A 1 301 ? 21.506 -2.032 -37.591 1.00 93.31 301 GLY A CA 1
ATOM 2356 C C . GLY A 1 301 ? 23.039 -2.015 -37.553 1.00 93.31 301 GLY A C 1
ATOM 2357 O O . GLY A 1 301 ? 23.689 -2.015 -38.601 1.00 93.31 301 GLY A O 1
ATOM 2358 N N . ALA A 1 302 ? 23.630 -2.079 -36.357 1.00 93.88 302 ALA A N 1
ATOM 2359 C CA . ALA A 1 302 ? 25.077 -2.155 -36.169 1.00 93.88 302 ALA A CA 1
ATOM 2360 C C . ALA A 1 302 ? 25.665 -3.452 -36.753 1.00 93.88 302 ALA A C 1
ATOM 2362 O O . ALA A 1 302 ? 26.683 -3.408 -37.448 1.00 93.88 302 ALA A O 1
ATOM 2363 N N . GLY A 1 303 ? 25.001 -4.594 -36.545 1.00 95.31 303 GLY A N 1
ATOM 2364 C CA . GLY A 1 303 ? 25.388 -5.879 -37.131 1.00 95.31 303 GLY A CA 1
ATOM 2365 C C . GLY A 1 303 ? 25.346 -5.870 -38.663 1.00 95.31 303 GLY A C 1
ATOM 2366 O O . GLY A 1 303 ? 26.298 -6.312 -39.312 1.00 95.31 303 GLY A O 1
ATOM 2367 N N . ALA A 1 304 ? 24.294 -5.298 -39.254 1.00 96.00 304 ALA A N 1
ATOM 2368 C CA . ALA A 1 304 ? 24.163 -5.138 -40.701 1.00 96.00 304 ALA A CA 1
ATOM 2369 C C . ALA A 1 304 ? 25.257 -4.225 -41.287 1.00 96.00 304 ALA A C 1
ATOM 2371 O O . ALA A 1 304 ? 25.865 -4.564 -42.308 1.00 96.00 304 ALA A O 1
ATOM 2372 N N . LEU A 1 305 ? 25.570 -3.109 -40.618 1.00 95.69 305 LEU A N 1
ATOM 2373 C CA . LEU A 1 305 ? 26.651 -2.203 -41.014 1.00 95.69 305 LEU A CA 1
ATOM 2374 C C . LEU A 1 305 ? 28.028 -2.884 -40.927 1.00 95.69 305 LEU A C 1
ATOM 2376 O O . LEU A 1 305 ? 28.811 -2.817 -41.877 1.00 95.69 305 LEU A O 1
ATOM 2380 N N . ALA A 1 306 ? 28.311 -3.590 -39.829 1.00 96.19 306 ALA A N 1
ATOM 2381 C CA . ALA A 1 306 ? 29.553 -4.339 -39.649 1.00 96.19 306 ALA A CA 1
ATOM 2382 C C . ALA A 1 306 ? 29.717 -5.438 -40.715 1.00 96.19 306 ALA A C 1
ATOM 2384 O O . ALA A 1 306 ? 30.789 -5.570 -41.315 1.00 96.19 306 ALA A O 1
ATOM 2385 N N . TRP A 1 307 ? 28.645 -6.176 -41.027 1.00 96.94 307 TRP A N 1
ATOM 2386 C CA . TRP A 1 307 ? 28.632 -7.162 -42.110 1.00 96.94 307 TRP A CA 1
ATOM 2387 C C . TRP A 1 307 ? 28.877 -6.521 -43.481 1.00 96.94 307 TRP A C 1
ATOM 2389 O O . TRP A 1 307 ? 29.680 -7.037 -44.261 1.00 96.94 307 TRP A O 1
ATOM 2399 N N . PHE A 1 308 ? 28.253 -5.374 -43.771 1.00 97.19 308 PHE A N 1
ATOM 2400 C CA . PHE A 1 308 ? 28.436 -4.653 -45.033 1.00 97.19 308 PHE A CA 1
ATOM 2401 C C . PHE A 1 308 ? 29.885 -4.173 -45.218 1.00 97.19 308 PHE A C 1
ATOM 2403 O O . PHE A 1 308 ? 30.495 -4.409 -46.266 1.00 97.19 308 PHE A O 1
ATOM 2410 N N . LEU A 1 309 ? 30.476 -3.567 -44.182 1.00 95.25 309 LEU A N 1
ATOM 2411 C CA . LEU A 1 309 ? 31.881 -3.143 -44.177 1.00 95.25 309 LEU A CA 1
ATOM 2412 C C . LEU A 1 309 ? 32.833 -4.344 -44.314 1.00 95.25 309 LEU A C 1
ATOM 2414 O O . LEU A 1 309 ? 33.748 -4.324 -45.146 1.00 95.25 309 LEU A O 1
ATOM 2418 N N . GLY A 1 310 ? 32.568 -5.426 -43.575 1.00 96.94 310 GLY A N 1
ATOM 2419 C CA . GLY A 1 310 ? 33.284 -6.696 -43.676 1.00 96.94 310 GLY A CA 1
ATOM 2420 C C . GLY A 1 310 ? 33.258 -7.267 -45.096 1.00 96.94 310 GLY A C 1
ATOM 2421 O O . GLY A 1 310 ? 34.315 -7.531 -45.676 1.00 96.94 310 GLY A O 1
ATOM 2422 N N . ARG A 1 311 ? 32.072 -7.377 -45.705 1.00 96.50 311 ARG A N 1
ATOM 2423 C CA . ARG A 1 311 ? 31.886 -7.838 -47.090 1.00 96.50 311 ARG A CA 1
ATOM 2424 C C . ARG A 1 311 ? 32.635 -6.953 -48.090 1.00 96.50 311 ARG A C 1
ATOM 2426 O O . ARG A 1 311 ? 33.355 -7.482 -48.937 1.00 96.50 311 ARG A O 1
ATOM 2433 N N . ARG A 1 312 ? 32.547 -5.623 -47.961 1.00 96.12 312 ARG A N 1
ATOM 2434 C CA . ARG A 1 312 ? 33.265 -4.664 -48.823 1.00 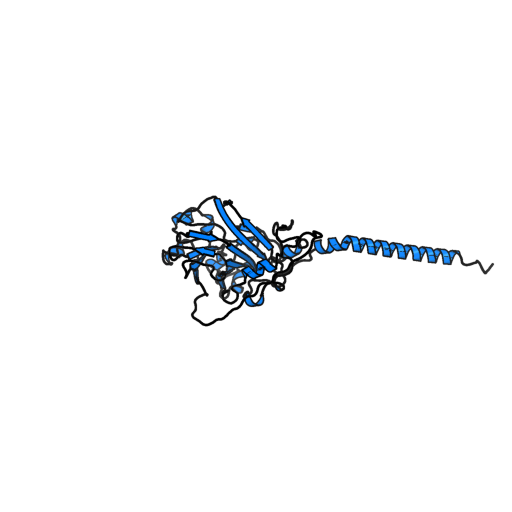96.12 312 ARG A CA 1
ATOM 2435 C C . ARG A 1 312 ? 34.785 -4.840 -48.737 1.00 96.12 312 ARG A C 1
ATOM 2437 O O . ARG A 1 312 ? 35.460 -4.792 -49.764 1.00 96.12 312 ARG A O 1
ATOM 2444 N N . SER A 1 313 ? 35.329 -5.075 -47.540 1.00 95.50 313 SER A N 1
ATOM 2445 C CA . SER A 1 313 ? 36.769 -5.319 -47.353 1.00 95.50 313 SER A CA 1
ATOM 2446 C C . SER A 1 313 ? 37.246 -6.624 -48.007 1.00 95.50 313 SER A C 1
ATOM 2448 O O . SER A 1 313 ? 38.299 -6.633 -48.645 1.00 95.50 313 SER A O 1
ATOM 2450 N N . ARG A 1 314 ? 36.451 -7.705 -47.924 1.00 95.81 314 ARG A N 1
ATOM 2451 C CA . ARG A 1 314 ? 36.754 -8.995 -48.569 1.00 95.81 314 ARG A CA 1
ATOM 2452 C C . ARG A 1 314 ? 36.779 -8.862 -50.092 1.00 95.81 314 ARG A C 1
ATOM 2454 O O . ARG A 1 314 ? 37.753 -9.281 -50.710 1.00 95.81 314 ARG A O 1
ATOM 2461 N N . LEU A 1 315 ? 35.773 -8.202 -50.671 1.00 95.38 315 LEU A N 1
ATOM 2462 C CA . LEU A 1 315 ? 35.703 -7.944 -52.115 1.00 95.38 315 LEU A CA 1
ATOM 2463 C C . LEU A 1 315 ? 36.892 -7.104 -52.610 1.00 95.38 315 LEU A C 1
ATOM 2465 O O . LEU A 1 315 ? 37.479 -7.425 -53.639 1.00 95.38 315 LEU A O 1
ATOM 2469 N N . ARG A 1 316 ? 37.311 -6.078 -51.851 1.00 95.00 316 ARG A N 1
ATOM 2470 C CA . ARG A 1 316 ? 38.528 -5.306 -52.166 1.00 95.00 316 ARG A CA 1
ATOM 2471 C C . ARG A 1 316 ? 39.785 -6.181 -52.176 1.00 95.00 316 ARG A C 1
ATOM 2473 O O . ARG A 1 316 ? 40.544 -6.108 -53.133 1.00 95.00 316 ARG A O 1
ATOM 2480 N N . ARG A 1 317 ? 39.985 -7.036 -51.164 1.00 94.56 317 ARG A N 1
ATOM 2481 C CA . ARG A 1 317 ? 41.138 -7.960 -51.115 1.00 94.56 317 ARG A CA 1
ATOM 2482 C C . ARG A 1 317 ? 41.149 -8.935 -52.297 1.00 94.56 317 ARG A C 1
ATOM 2484 O O . ARG A 1 317 ? 42.207 -9.157 -52.872 1.00 94.56 317 ARG A O 1
ATOM 2491 N N . GLN A 1 318 ? 39.991 -9.475 -52.682 1.00 94.94 318 GLN A N 1
ATOM 2492 C CA . GLN A 1 318 ? 39.865 -10.348 -53.857 1.00 94.94 318 GLN A CA 1
ATOM 2493 C C . GLN A 1 318 ? 40.202 -9.609 -55.160 1.00 94.94 318 GLN A C 1
ATOM 2495 O O . GLN A 1 318 ? 40.962 -10.132 -55.969 1.00 94.94 318 GLN A O 1
ATOM 2500 N N . ALA A 1 319 ? 39.719 -8.375 -55.336 1.00 93.62 319 ALA A N 1
ATOM 2501 C CA . ALA A 1 319 ? 40.064 -7.557 -56.498 1.00 93.62 319 ALA A CA 1
ATOM 2502 C C . ALA A 1 319 ? 41.579 -7.289 -56.592 1.00 93.62 319 ALA A C 1
ATOM 2504 O O . ALA A 1 319 ? 42.153 -7.457 -57.662 1.00 93.62 319 ALA A O 1
ATOM 2505 N N . THR A 1 320 ? 42.240 -6.951 -55.476 1.00 94.00 320 THR A N 1
ATOM 2506 C CA . THR A 1 320 ? 43.698 -6.717 -55.434 1.00 94.00 320 THR A CA 1
ATOM 2507 C C . THR A 1 320 ? 44.526 -7.982 -55.684 1.00 94.00 320 THR A C 1
ATOM 2509 O O . THR A 1 320 ? 45.610 -7.894 -56.255 1.00 94.00 320 THR A O 1
ATOM 2512 N N . LEU A 1 321 ? 44.042 -9.160 -55.273 1.00 91.75 321 LEU A N 1
ATOM 2513 C CA . LEU A 1 321 ? 44.697 -10.436 -55.587 1.00 91.75 321 LEU A CA 1
ATOM 2514 C C . LEU A 1 321 ? 44.588 -10.765 -57.081 1.00 91.75 321 LEU A C 1
ATOM 2516 O O . LEU A 1 321 ? 45.588 -11.124 -57.694 1.00 91.75 321 LEU A O 1
ATOM 2520 N N . ASN A 1 322 ? 43.406 -10.575 -57.672 1.00 89.12 322 ASN A N 1
ATOM 2521 C CA . ASN A 1 322 ? 43.164 -10.844 -59.091 1.00 89.12 322 ASN A CA 1
ATOM 2522 C C . ASN A 1 322 ? 43.836 -9.822 -60.028 1.00 89.12 322 ASN A C 1
ATOM 2524 O O . ASN A 1 322 ? 44.004 -10.108 -61.208 1.00 89.12 322 ASN A O 1
ATOM 2528 N N . SER A 1 323 ? 44.206 -8.638 -59.528 1.00 85.25 323 SER A N 1
ATOM 2529 C CA . SER A 1 323 ? 44.872 -7.589 -60.311 1.00 85.25 323 SER A CA 1
ATOM 2530 C C . SER A 1 323 ? 46.403 -7.634 -60.256 1.00 85.25 323 SER A C 1
ATOM 2532 O O . SER A 1 323 ? 47.039 -6.709 -60.760 1.00 85.25 323 SER A O 1
ATOM 2534 N N . LYS A 1 324 ? 47.019 -8.642 -59.620 1.00 82.69 324 LYS A N 1
ATOM 2535 C CA . LYS A 1 324 ? 48.474 -8.835 -59.714 1.00 82.69 324 LYS A CA 1
ATOM 2536 C C . LYS A 1 324 ? 48.830 -9.370 -61.109 1.00 82.69 324 LYS A C 1
ATOM 2538 O O . LYS A 1 324 ? 48.296 -10.413 -61.482 1.00 82.69 324 LYS A O 1
ATOM 2543 N N . PRO A 1 325 ? 49.727 -8.710 -61.867 1.00 72.25 325 PRO A N 1
ATOM 2544 C CA . PRO A 1 325 ? 50.214 -9.252 -63.129 1.00 72.25 325 PRO A CA 1
ATOM 2545 C C . PRO A 1 325 ? 50.923 -10.594 -62.920 1.00 72.25 325 PRO A C 1
ATOM 2547 O O . PRO A 1 325 ? 51.583 -10.806 -61.901 1.00 72.25 325 PRO A O 1
ATOM 2550 N N . LEU A 1 326 ? 50.824 -11.478 -63.913 1.00 69.81 326 LEU A N 1
ATOM 2551 C CA . LEU A 1 326 ? 51.653 -12.680 -64.015 1.00 69.81 326 LEU A CA 1
ATOM 2552 C C . LEU A 1 326 ? 53.063 -12.291 -64.493 1.00 69.81 326 LEU A C 1
ATOM 2554 O O . LEU A 1 326 ? 53.439 -12.543 -65.633 1.00 69.81 326 LEU A O 1
ATOM 2558 N N . GLU A 1 327 ? 53.839 -11.643 -63.625 1.00 66.69 327 GLU A N 1
ATOM 2559 C CA . GLU A 1 327 ? 55.279 -11.457 -63.833 1.00 66.69 327 GLU A CA 1
ATOM 2560 C C . GLU A 1 327 ? 56.005 -12.766 -63.494 1.00 66.69 327 GLU A C 1
ATOM 2562 O O . GLU A 1 327 ? 56.278 -13.048 -62.327 1.00 66.69 327 GLU A O 1
ATOM 2567 N N . GLY A 1 328 ? 56.285 -13.585 -64.514 1.00 67.19 328 GLY A N 1
ATOM 2568 C CA . GLY A 1 328 ? 57.049 -14.828 -64.352 1.00 67.19 328 GLY A CA 1
ATOM 2569 C C . GLY A 1 328 ? 56.599 -15.998 -65.230 1.00 67.19 328 GLY A C 1
ATOM 2570 O O . GLY A 1 328 ? 56.321 -17.072 -64.697 1.00 67.19 328 GLY A O 1
ATOM 2571 N N . ALA A 1 329 ? 56.547 -15.797 -66.549 1.00 48.19 329 ALA A N 1
ATOM 2572 C CA . ALA A 1 329 ? 56.538 -16.851 -67.568 1.00 48.19 329 ALA A CA 1
ATOM 2573 C C . ALA A 1 329 ? 57.268 -16.341 -68.820 1.00 48.19 329 ALA A C 1
ATOM 2575 O O . ALA A 1 329 ? 57.011 -15.170 -69.182 1.00 48.19 329 ALA A O 1
#

Organism: NCBI:txid2528013

Nearest PDB structures (foldseek):
  1p35-assembly2_B-2  TM=4.641E-01  e=4.443E-07  Autographa californica nucleopolyhedrovirus
  5boa-assembly4_D  TM=3.372E-01  e=6.267E+00  Streptococcus suis 05ZYH33

Radius of gyration: 27.41 Å; Cα contacts (8 Å, |Δi|>4): 638; chains: 1; bounding box: 80×55×94 Å

Secondary structure (DSSP, 8-state):
--EESS--SEEEEEEEEEEE-TTSEEEEEEEEEEE-SS--EEEEEE-B-HHHHHT--SS-GGGGTSTTT-SEEEEE-TT-TTHHHHHGGGS--------------------------SSBTTEEEEEE-SGGGGGGS-GGG---HHHHTT-GGGGG-EEEEEEESSSEE-PPPEEEEEEBS-TTEEEE----BBTTB--SEEEEEEEEEEE-HHHHTT------SS---TTTSSEEPSS-GGGTS-GGGGTT-S-TTS--EEEEEEEEEES--EEEE--S-SSS----HHHHHHHHHHHHHHHHHHHHHHHHHHHHHHHHHHTS-----

pLDDT: mean 87.41, std 16.9, range [24.66, 98.69]

Solvent-accessible surface area (backbone atoms only — not comparable to full-atom values): 18668 Å² total; per-residue (Å²): 80,61,26,38,32,40,55,60,83,42,62,41,76,26,36,38,38,33,28,53,46,91,48,37,29,33,36,40,34,40,38,43,35,41,31,32,93,53,73,32,14,44,42,38,67,38,63,40,27,64,46,47,64,74,64,56,72,90,81,56,69,36,39,84,69,31,90,82,49,46,43,62,44,81,44,79,24,67,92,33,61,54,60,69,71,27,54,55,68,29,42,58,76,63,80,75,92,65,97,70,88,88,87,86,89,86,89,87,87,88,89,88,88,82,91,88,80,86,65,58,73,58,34,52,76,48,80,36,75,36,70,80,46,50,80,77,49,63,71,60,61,31,70,61,65,81,50,51,68,77,43,68,85,50,67,74,19,23,33,45,35,36,35,43,77,57,47,61,49,68,57,54,39,46,34,35,36,30,31,34,64,47,79,48,42,47,69,41,78,52,38,45,30,47,77,80,46,78,58,73,58,38,67,39,53,33,41,40,36,36,43,43,15,35,53,66,24,61,47,71,81,68,78,34,53,82,48,55,33,88,76,79,68,25,21,55,27,71,51,37,36,55,81,51,39,71,41,83,59,42,80,69,68,54,61,43,82,37,46,43,32,37,44,77,45,71,48,81,39,70,48,51,61,49,70,45,80,56,69,77,47,41,76,60,60,55,86,43,58,59,69,50,57,74,46,44,64,57,53,53,52,53,50,53,50,52,50,51,54,50,52,52,53,51,54,50,53,52,51,58,62,74,67,56,76,87,84,86,126